Protein AF-A0AA38G7H2-F1 (afdb_monomer_lite)

InterPro domains:
  IPR006121 Heavy metal-associated domain, HMA [PF00403] (111-171)
  IPR006121 Heavy metal-associated domain, HMA [PF00403] (192-248)
  IPR006121 Heavy metal-associated domain, HMA [PS50846] (107-173)
  IPR006121 Heavy metal-associated domain, HMA [PS50846] (188-249)
  IPR006121 Heavy metal-associated domain, HMA [cd00371] (110-173)
  IPR006121 Heavy metal-associated domain, HMA [cd00371] (191-249)
  IPR006122 Heavy metal-associated domain, copper ion-binding [TIGR00003] (110-172)
  IPR006122 Heavy metal-associated domain, copper ion-binding [TIGR00003] (191-249)
  IPR017969 Heavy-metal-associated, conserved site [PS01047] (113-143)
  IPR017969 Heavy-metal-associated, conserved site [PS01047] (194-223)
  IPR036163 Heavy metal-associated domain superfamily [SSF55008] (107-176)
  IPR036163 Heavy metal-associated domain superfamily [SSF55008] (184-249)

Foldseek 3Di:
DVVVLVVQLVVQLVCVVVVVDDPVPDDPPDDSNVVSVVVSVVVVCVVCVPCVVVVVVVVVVVVCVVCVVVVNDPPDDPPPDDDDDDDDDDDDDDDDDDDDDDDAPKDKWKKQKPDQDDPVLQVVLQVLLVVQPFWPGWHADSVRSMIITTGGCVRDPPVRSQVSSVVVPIHIDTDPPPDPPPPAPFKDKDKDQQPDDPDVVLQCVLQVLLCPQPFWPHWHADPVVSMIITIGGRVRDPPVNNVVSSVVD

Secondary structure (DSSP, 8-state):
-HHHHHHHHHHHHHHHHTT-S-GGGS-TT--HHHHHHHHHHHHHHHH-HHHHHHHHHHHHHHHHHHHHHTT-------------------PPPP------------EEEEEEEET--SHHHHHHHHHHHHTSTTEEEEEEEGGGTEEEEEE-TTT--HHHHHHHHHTTT-EEEE-------S--SSEEEEEEE-----SHHHHHHHHHHHHHSTTEEEEEEETTTTEEEEEEETTT--HHHHHHHHHT-

pLDDT: mean 76.22, std 16.6, range [31.47, 92.69]

Sequence (249 aa):
VVTLAFMTWMCWYLAGALGTYPDEWLPPTTDHFVFSLMLAISVLAIACPCALGLATPTTVMVATGVGATNGVLIKGGVFRDNGMDESIDLEPAPLLGSSSSHEGALENLEVNVIGMTCAACSGSVEKALLKVDGVFRASVALLQNKAEVTYDPSRVKEEDIKEAIEDIGFEAEIIPKVSTRSKDQGTMTGQFRIGGMTCATCVNSVEGILRNLPGVTRAIVALATSLGEVEYDSNQINKTEIITAIEDA

Structure (mmCIF, N/CA/C/O backbone):
data_AF-A0AA38G7H2-F1
#
_entry.id   AF-A0AA38G7H2-F1
#
loop_
_atom_site.group_PDB
_atom_site.id
_atom_site.type_symbol
_atom_site.label_atom_id
_atom_site.label_alt_id
_atom_site.label_comp_id
_atom_site.label_asym_id
_atom_site.label_entity_id
_atom_site.label_seq_id
_atom_site.pdbx_PDB_ins_code
_atom_site.Cartn_x
_atom_site.Cartn_y
_atom_site.Cartn_z
_atom_site.occupancy
_atom_site.B_iso_or_equiv
_atom_site.auth_seq_id
_atom_site.auth_comp_id
_atom_site.auth_asym_id
_atom_site.auth_atom_id
_atom_site.pdbx_PDB_model_num
ATOM 1 N N . VAL A 1 1 ? 34.437 15.442 -6.681 1.00 72.31 1 VAL A N 1
ATOM 2 C CA . VAL A 1 1 ? 34.029 15.350 -8.106 1.00 72.31 1 VAL A CA 1
ATOM 3 C C . VAL A 1 1 ? 34.219 16.669 -8.836 1.00 72.31 1 VAL A C 1
ATOM 5 O O . VAL A 1 1 ? 34.929 16.671 -9.827 1.00 72.31 1 VAL A O 1
ATOM 8 N N . VAL A 1 2 ? 33.707 17.789 -8.311 1.00 77.44 2 VAL A N 1
ATOM 9 C CA . VAL A 1 2 ? 33.942 19.133 -8.885 1.00 77.44 2 VAL A CA 1
ATOM 10 C C . VAL A 1 2 ? 35.435 19.434 -9.086 1.00 77.44 2 VAL A C 1
ATOM 12 O O . VAL A 1 2 ? 35.836 19.892 -10.147 1.00 77.44 2 VAL A O 1
ATOM 15 N N . THR A 1 3 ? 36.282 19.091 -8.111 1.00 81.31 3 THR A N 1
ATOM 16 C CA . THR A 1 3 ? 37.743 19.256 -8.211 1.00 81.31 3 THR A CA 1
ATOM 17 C C . THR A 1 3 ? 38.377 18.378 -9.292 1.00 81.31 3 THR A C 1
ATOM 19 O O . THR A 1 3 ? 39.217 18.861 -10.041 1.00 81.31 3 THR A O 1
ATOM 22 N N . LEU A 1 4 ? 37.948 17.117 -9.423 1.00 75.62 4 LEU A N 1
ATOM 23 C CA . LEU A 1 4 ? 38.421 16.207 -10.474 1.00 75.62 4 LEU A CA 1
ATOM 24 C C . LEU A 1 4 ? 37.991 16.688 -11.867 1.00 75.62 4 LEU A C 1
ATOM 26 O O . LEU A 1 4 ? 38.820 16.713 -12.766 1.00 75.62 4 LEU A O 1
ATOM 30 N N . ALA A 1 5 ? 36.747 17.155 -12.027 1.00 72.69 5 ALA A N 1
ATOM 31 C CA . ALA A 1 5 ? 36.259 17.736 -13.279 1.00 72.69 5 ALA A CA 1
ATOM 32 C C . ALA A 1 5 ? 37.043 19.001 -13.670 1.00 72.69 5 ALA A C 1
ATOM 34 O O . ALA A 1 5 ? 37.420 19.163 -14.829 1.00 72.69 5 ALA A O 1
ATOM 35 N N . PHE A 1 6 ? 37.356 19.863 -12.696 1.00 80.81 6 PHE A N 1
ATOM 36 C CA . PHE A 1 6 ? 38.170 21.056 -12.923 1.00 80.81 6 PHE A CA 1
ATOM 37 C C . PHE A 1 6 ? 39.616 20.708 -13.307 1.00 80.81 6 PHE A C 1
ATOM 39 O O . PHE A 1 6 ? 40.181 21.339 -14.197 1.00 80.81 6 PHE A O 1
ATOM 46 N N . MET A 1 7 ? 40.205 19.674 -12.695 1.00 83.69 7 MET A N 1
ATOM 47 C CA . MET A 1 7 ? 41.534 19.181 -13.075 1.00 83.69 7 MET A CA 1
ATOM 48 C C . MET A 1 7 ? 41.538 18.587 -14.487 1.00 83.69 7 MET A C 1
ATOM 50 O O . MET A 1 7 ? 42.447 18.883 -15.256 1.00 83.69 7 MET A O 1
ATOM 54 N N . THR A 1 8 ? 40.515 17.814 -14.868 1.00 79.88 8 THR A N 1
ATOM 55 C CA . THR A 1 8 ? 40.384 17.284 -16.234 1.00 79.88 8 THR A CA 1
ATOM 56 C C . THR A 1 8 ? 40.217 18.408 -17.257 1.00 79.88 8 THR A C 1
ATOM 58 O O . THR A 1 8 ? 40.920 18.408 -18.264 1.00 79.88 8 THR A O 1
ATOM 61 N N . TRP A 1 9 ? 39.366 19.403 -16.983 1.00 80.31 9 TRP A N 1
ATOM 62 C CA . TRP A 1 9 ? 39.208 20.581 -17.843 1.00 80.31 9 TRP A CA 1
ATOM 63 C C . TRP A 1 9 ? 40.521 21.358 -17.997 1.00 80.31 9 TRP A C 1
ATOM 65 O O . TRP A 1 9 ? 40.922 21.665 -19.115 1.00 80.31 9 TRP A O 1
ATOM 75 N N . MET A 1 10 ? 41.236 21.604 -16.894 1.00 80.50 10 MET A N 1
ATOM 76 C CA . MET A 1 10 ? 42.517 22.314 -16.905 1.00 80.50 10 MET A CA 1
ATOM 77 C C . MET A 1 10 ? 43.595 21.546 -17.687 1.00 80.50 10 MET A C 1
ATOM 79 O O . MET A 1 10 ? 44.349 22.156 -18.440 1.00 80.50 10 MET A O 1
ATOM 83 N N . CYS A 1 11 ? 43.655 20.216 -17.556 1.00 82.56 11 CYS A N 1
ATOM 84 C CA . CYS A 1 11 ? 44.584 19.376 -18.316 1.00 82.56 11 CYS A CA 1
ATOM 85 C C . CYS A 1 11 ? 44.303 19.410 -19.825 1.00 82.56 11 CYS A C 1
ATOM 87 O O . CYS A 1 11 ? 45.240 19.554 -20.608 1.00 82.56 11 CYS A O 1
ATOM 89 N N . TRP A 1 12 ? 43.034 19.318 -20.238 1.00 74.69 12 TRP A N 1
ATOM 90 C CA . TRP A 1 12 ? 42.652 19.389 -21.653 1.00 74.69 12 TRP A CA 1
ATOM 91 C C . TRP A 1 12 ? 42.808 20.798 -22.237 1.00 74.69 12 TRP A C 1
ATOM 93 O O . TRP A 1 12 ? 43.278 20.935 -23.362 1.00 74.69 12 TRP A O 1
ATOM 103 N N . TYR A 1 13 ? 42.520 21.844 -21.459 1.00 79.06 13 TYR A N 1
ATOM 104 C CA . TYR A 1 13 ? 42.764 23.233 -21.849 1.00 79.06 13 TYR A CA 1
ATOM 105 C C . TYR A 1 13 ? 44.260 23.519 -22.046 1.00 79.06 13 TYR A C 1
ATOM 107 O O . TYR A 1 13 ? 44.640 24.136 -23.039 1.00 79.06 13 TYR A O 1
ATOM 115 N N . LEU A 1 14 ? 45.128 23.026 -21.150 1.00 79.94 14 LEU A N 1
ATOM 116 C CA . LEU A 1 14 ? 46.582 23.152 -21.308 1.00 79.94 14 LEU A CA 1
ATOM 117 C C . LEU A 1 14 ? 47.106 22.359 -22.513 1.00 79.94 14 LEU A C 1
ATOM 119 O O . LEU A 1 14 ? 47.960 22.863 -23.235 1.00 79.94 14 LEU A O 1
ATOM 123 N N . ALA A 1 15 ? 46.602 21.143 -22.749 1.00 74.12 15 ALA A N 1
ATOM 124 C CA . ALA A 1 15 ? 46.959 20.349 -23.927 1.00 74.12 15 ALA A CA 1
ATOM 125 C C . ALA A 1 15 ? 46.504 21.028 -25.233 1.00 74.12 15 ALA A C 1
ATOM 127 O O . ALA A 1 15 ? 47.250 21.052 -26.211 1.00 74.12 15 ALA A O 1
ATOM 128 N N . GLY A 1 16 ? 45.327 21.663 -25.216 1.00 69.62 16 GLY A N 1
ATOM 129 C CA . GLY A 1 16 ? 44.837 22.510 -26.300 1.00 69.62 16 GLY A CA 1
ATOM 130 C C . GLY A 1 16 ? 45.725 23.736 -26.540 1.00 69.62 16 GLY A C 1
ATOM 131 O O . GLY A 1 16 ? 46.121 24.020 -27.665 1.00 69.62 16 GLY A O 1
ATOM 132 N N . ALA A 1 17 ? 46.125 24.435 -25.477 1.00 70.44 17 ALA A N 1
ATOM 133 C CA . ALA A 1 17 ? 47.007 25.598 -25.578 1.00 70.44 17 ALA A CA 1
ATOM 134 C C . ALA A 1 17 ? 48.428 25.251 -26.071 1.00 70.44 17 ALA A C 1
ATOM 136 O O . ALA A 1 17 ? 49.097 26.105 -26.650 1.00 70.44 17 ALA A O 1
ATOM 137 N N . LEU A 1 18 ? 48.887 24.012 -25.858 1.00 78.06 18 LEU A N 1
ATOM 138 C CA . LEU A 1 18 ? 50.181 23.501 -26.329 1.00 78.06 18 LEU A CA 1
ATOM 139 C C . LEU A 1 18 ? 50.132 22.916 -27.755 1.00 78.06 18 LEU A C 1
ATOM 141 O O . LEU A 1 18 ? 51.172 22.496 -28.260 1.00 78.06 18 LEU A O 1
ATOM 145 N N . GLY A 1 19 ? 48.961 22.901 -28.407 1.00 69.06 19 GLY A N 1
ATOM 146 C CA . GLY A 1 19 ? 48.805 22.499 -29.809 1.00 69.06 19 GLY A CA 1
ATOM 147 C C . GLY A 1 19 ? 49.083 21.017 -30.082 1.00 69.06 19 GLY A C 1
ATOM 148 O O . GLY A 1 19 ? 49.571 20.673 -31.154 1.00 69.06 19 GLY A O 1
ATOM 149 N N . THR A 1 20 ? 48.837 20.130 -29.113 1.00 65.81 20 THR A N 1
ATOM 150 C CA . THR A 1 20 ? 49.158 18.695 -29.234 1.00 65.81 20 THR A CA 1
ATOM 151 C C . THR A 1 20 ? 48.038 17.841 -29.836 1.00 65.81 20 THR A C 1
ATOM 153 O O . THR A 1 20 ? 48.226 16.634 -29.994 1.00 65.81 20 THR A O 1
ATOM 156 N N . TYR A 1 21 ? 46.885 18.426 -30.183 1.00 69.25 21 TYR A N 1
ATOM 157 C CA . TYR A 1 21 ? 45.800 17.709 -30.858 1.00 69.25 21 TYR A CA 1
ATOM 158 C C . TYR A 1 21 ? 45.922 17.863 -32.385 1.00 69.25 21 TYR A C 1
ATOM 160 O O . TYR A 1 21 ? 46.220 18.950 -32.873 1.00 69.25 21 TYR A O 1
ATOM 168 N N . PRO A 1 22 ? 45.697 16.791 -33.157 1.00 68.25 22 PRO A N 1
ATOM 169 C CA . PRO A 1 22 ? 45.607 16.878 -34.608 1.00 68.25 22 PRO A CA 1
ATOM 170 C C . PRO A 1 22 ? 44.329 17.627 -35.023 1.00 68.25 22 PRO A C 1
ATOM 172 O O . PRO A 1 22 ? 43.242 17.330 -34.524 1.00 68.25 22 PRO A O 1
ATOM 175 N N . ASP A 1 23 ? 44.450 18.560 -35.970 1.00 61.16 23 ASP A N 1
ATOM 176 C CA . ASP A 1 23 ? 43.354 19.416 -36.468 1.00 61.16 23 ASP A CA 1
ATOM 177 C C . ASP A 1 23 ? 42.177 18.636 -37.091 1.00 61.16 23 ASP A C 1
ATOM 179 O O . ASP A 1 23 ? 41.091 19.172 -37.281 1.00 61.16 23 ASP A O 1
ATOM 183 N N . GLU A 1 24 ? 42.365 17.346 -37.374 1.00 67.31 24 GLU A N 1
ATOM 184 C CA . GLU A 1 24 ? 41.346 16.447 -37.926 1.00 67.31 24 GLU A CA 1
ATOM 185 C C . GLU A 1 24 ? 40.216 16.123 -36.931 1.00 67.31 24 GLU A C 1
ATOM 187 O O . GLU A 1 24 ? 39.135 15.694 -37.327 1.00 67.31 24 GLU A O 1
ATOM 192 N N . TRP A 1 25 ? 40.446 16.338 -35.632 1.00 67.75 25 TRP A N 1
ATOM 193 C CA . TRP A 1 25 ? 39.453 16.089 -34.581 1.00 67.75 25 TRP A CA 1
ATOM 194 C C . TRP A 1 25 ? 38.543 17.292 -34.306 1.00 67.75 25 TRP A C 1
ATOM 196 O O . TRP A 1 25 ? 37.588 17.161 -33.536 1.00 67.75 25 TRP A O 1
ATOM 206 N N . LEU A 1 26 ? 38.816 18.454 -34.912 1.00 65.94 26 LEU A N 1
ATOM 207 C CA . LEU A 1 26 ? 38.011 19.652 -34.709 1.00 65.94 26 LEU A CA 1
ATOM 208 C C . LEU A 1 26 ? 36.983 19.860 -35.830 1.00 65.94 26 LEU A C 1
ATOM 210 O O . LEU A 1 26 ? 37.338 19.886 -37.009 1.00 65.94 26 LEU A O 1
ATOM 214 N N . PRO A 1 27 ? 35.706 20.105 -35.485 1.00 66.50 27 PRO A N 1
ATOM 215 C CA . PRO A 1 27 ? 34.747 20.649 -36.433 1.00 66.50 27 PRO A CA 1
ATOM 216 C C . PRO A 1 27 ? 35.232 22.021 -36.942 1.00 66.50 27 PRO A C 1
ATOM 218 O O . PRO A 1 27 ? 35.721 22.824 -36.146 1.00 66.50 27 PRO A O 1
ATOM 221 N N . PRO A 1 28 ? 35.037 22.353 -38.230 1.00 65.06 28 PRO A N 1
ATOM 222 C CA . PRO A 1 28 ? 35.620 23.539 -38.875 1.00 65.06 28 PRO A CA 1
ATOM 223 C C . PRO A 1 28 ? 35.128 24.906 -38.351 1.00 65.06 28 PRO A C 1
ATOM 225 O O . PRO A 1 28 ? 35.521 25.938 -38.887 1.00 65.06 28 PRO A O 1
ATOM 228 N N . THR A 1 29 ? 34.269 24.949 -37.327 1.00 62.88 29 THR A N 1
ATOM 229 C CA . THR A 1 29 ? 33.655 26.180 -36.795 1.00 62.88 29 THR A CA 1
ATOM 230 C C . THR A 1 29 ? 33.690 26.283 -35.264 1.00 62.88 29 THR A C 1
ATOM 232 O O . THR A 1 29 ? 32.937 27.077 -34.702 1.00 62.88 29 THR A O 1
ATOM 235 N N . THR A 1 30 ? 34.487 25.470 -34.560 1.00 64.00 30 THR A N 1
ATOM 236 C CA . THR A 1 30 ? 34.459 25.407 -33.086 1.00 64.00 30 THR A CA 1
ATOM 237 C C . THR A 1 30 ? 35.802 25.796 -32.468 1.00 64.00 30 THR A C 1
ATOM 239 O O . THR A 1 30 ? 36.813 25.149 -32.717 1.00 64.00 30 THR A O 1
ATOM 242 N N . ASP A 1 31 ? 35.807 26.828 -31.619 1.00 73.62 31 ASP A N 1
ATOM 243 C CA . ASP A 1 31 ? 37.002 27.268 -30.892 1.00 73.62 31 ASP A CA 1
ATOM 244 C C . ASP A 1 31 ? 37.468 26.217 -29.865 1.00 73.62 31 ASP A C 1
ATOM 246 O O . ASP A 1 31 ? 36.652 25.557 -29.212 1.00 73.62 31 ASP A O 1
ATOM 250 N N . HIS A 1 32 ? 38.784 26.116 -29.635 1.00 70.44 32 HIS A N 1
ATOM 251 C CA . HIS A 1 32 ? 39.414 25.169 -28.689 1.00 70.44 32 HIS A CA 1
ATOM 252 C C . HIS A 1 32 ? 38.806 25.198 -27.275 1.00 70.44 32 HIS A C 1
ATOM 254 O O . HIS A 1 32 ? 38.774 24.188 -26.563 1.00 70.44 32 HIS A O 1
ATOM 260 N N . PHE A 1 33 ? 38.286 26.361 -26.873 1.00 74.25 33 PHE A N 1
ATOM 261 C CA . PHE A 1 33 ? 37.583 26.557 -25.610 1.00 74.25 33 PHE A CA 1
ATOM 262 C C . PHE A 1 33 ? 36.274 25.760 -25.534 1.00 74.25 33 PHE A C 1
ATOM 264 O O . PHE A 1 33 ? 36.021 25.081 -24.540 1.00 74.25 33 PHE A O 1
ATOM 271 N N . VAL A 1 34 ? 35.458 25.810 -26.590 1.00 77.00 34 VAL A N 1
ATOM 272 C CA . VAL A 1 34 ? 34.139 25.163 -26.633 1.00 77.00 34 VAL A CA 1
ATOM 273 C C . VAL A 1 34 ? 34.291 23.644 -26.654 1.00 77.00 34 VAL A C 1
ATOM 275 O O . VAL A 1 34 ? 33.575 22.944 -25.940 1.00 77.00 34 VAL A O 1
ATOM 278 N N . PHE A 1 35 ? 35.282 23.132 -27.388 1.00 76.06 35 PHE A N 1
ATOM 279 C CA . PHE A 1 35 ? 35.591 21.702 -27.413 1.00 76.06 35 PHE A CA 1
ATOM 280 C C . PHE A 1 35 ? 36.016 21.178 -26.028 1.00 76.06 35 PHE A C 1
ATOM 282 O O . PHE A 1 35 ? 35.488 20.176 -25.539 1.00 76.06 35 PHE A O 1
ATOM 289 N N . SER A 1 36 ? 36.903 21.910 -25.343 1.00 74.12 36 SER A N 1
ATOM 290 C CA . SER A 1 36 ? 37.348 21.562 -23.984 1.00 74.12 36 SER A CA 1
ATOM 291 C C . SER A 1 36 ? 36.203 21.622 -22.963 1.00 74.12 36 SER A C 1
ATOM 293 O O . SER A 1 36 ? 36.127 20.793 -22.054 1.00 74.12 36 SER A O 1
ATOM 295 N N . LEU A 1 37 ? 35.288 22.584 -23.116 1.00 76.94 37 LEU A N 1
ATOM 296 C CA . LEU A 1 37 ? 34.103 22.729 -22.269 1.00 76.94 37 LEU A CA 1
ATOM 297 C C . LEU A 1 37 ? 33.122 21.560 -22.455 1.00 76.94 37 LEU A C 1
ATOM 299 O O . LEU A 1 37 ? 32.621 21.021 -21.469 1.00 76.94 37 LEU A O 1
ATOM 303 N N . MET A 1 38 ? 32.900 21.116 -23.694 1.00 80.62 38 MET A N 1
ATOM 304 C CA . MET A 1 38 ? 32.013 19.990 -24.001 1.00 80.62 38 MET A CA 1
ATOM 305 C C . MET A 1 38 ? 32.512 18.675 -23.379 1.00 80.62 38 MET A C 1
ATOM 307 O O . MET A 1 38 ? 31.738 17.960 -22.738 1.00 80.62 38 MET A O 1
ATOM 311 N N . LEU A 1 39 ? 33.816 18.388 -23.481 1.00 72.00 39 LEU A N 1
ATOM 312 C CA . LEU A 1 39 ? 34.419 17.206 -22.851 1.00 72.00 39 LEU A CA 1
ATOM 313 C C . LEU A 1 39 ? 34.348 17.264 -21.319 1.00 72.00 39 LEU A C 1
ATOM 315 O O . LEU A 1 39 ? 34.062 16.253 -20.676 1.00 72.00 39 LEU A O 1
ATOM 319 N N . ALA A 1 40 ? 34.539 18.440 -20.718 1.00 74.88 40 ALA A N 1
ATOM 320 C CA . ALA A 1 40 ? 34.429 18.601 -19.271 1.00 74.88 40 ALA A CA 1
ATOM 321 C C . ALA A 1 40 ? 32.999 18.379 -18.751 1.00 74.88 40 ALA A C 1
ATOM 323 O O . ALA A 1 40 ? 32.825 17.716 -17.728 1.00 74.88 40 ALA A O 1
ATOM 324 N N . ILE A 1 41 ? 31.979 18.873 -19.461 1.00 78.94 41 ILE A N 1
ATOM 325 C CA . ILE A 1 41 ? 30.566 18.654 -19.107 1.00 78.94 41 ILE A CA 1
ATOM 326 C C . ILE A 1 41 ? 30.206 17.167 -19.222 1.00 78.94 41 ILE A C 1
ATOM 328 O O . ILE A 1 41 ? 29.554 16.626 -18.330 1.00 78.94 41 ILE A O 1
ATOM 332 N N . SER A 1 42 ? 30.693 16.478 -20.259 1.00 80.06 42 SER A N 1
ATOM 333 C CA . SER A 1 42 ? 30.490 15.033 -20.409 1.00 80.06 42 SER A CA 1
ATOM 334 C C . SER A 1 42 ? 31.118 14.240 -19.257 1.00 80.06 42 SER A C 1
ATOM 336 O O . SER A 1 42 ? 30.478 13.348 -18.704 1.00 80.06 42 SER A O 1
ATOM 338 N N . VAL A 1 43 ? 32.353 14.566 -18.860 1.00 74.50 43 VAL A N 1
ATOM 339 C CA . VAL A 1 43 ? 33.035 13.897 -17.738 1.00 74.50 43 VAL A CA 1
ATOM 340 C C . VAL A 1 43 ? 32.342 14.202 -16.409 1.00 74.50 43 VAL A C 1
ATOM 342 O O . VAL A 1 43 ? 32.221 13.313 -15.569 1.00 74.50 43 VAL A O 1
ATOM 345 N N . LEU A 1 44 ? 31.841 15.426 -16.220 1.00 71.50 44 LEU A N 1
ATOM 346 C CA . LEU A 1 44 ? 31.060 15.805 -15.041 1.00 71.50 44 LEU A CA 1
ATOM 347 C C . LEU A 1 44 ? 29.768 14.980 -14.937 1.00 71.50 44 LEU A C 1
ATOM 349 O O . LEU A 1 44 ? 29.467 14.463 -13.860 1.00 71.50 44 LEU A O 1
ATOM 353 N N . ALA A 1 45 ? 29.043 14.827 -16.049 1.00 77.06 45 ALA A N 1
ATOM 354 C CA . ALA A 1 45 ? 27.809 14.049 -16.108 1.00 77.06 45 ALA A CA 1
ATOM 355 C C . ALA A 1 45 ? 28.048 12.559 -15.802 1.00 77.06 45 ALA A C 1
ATOM 357 O O . ALA A 1 45 ? 27.284 11.957 -15.051 1.00 77.06 45 ALA A O 1
ATOM 358 N N . ILE A 1 46 ? 29.146 11.984 -16.306 1.00 80.62 46 ILE A N 1
ATOM 359 C CA . ILE A 1 46 ? 29.514 10.576 -16.069 1.00 80.62 46 ILE A CA 1
ATOM 360 C C . ILE A 1 46 ? 30.039 10.352 -14.643 1.00 80.62 46 ILE A C 1
ATOM 362 O O . ILE A 1 46 ? 29.730 9.340 -14.019 1.00 80.62 46 ILE A O 1
ATOM 366 N N . ALA A 1 47 ? 30.840 11.276 -14.106 1.00 77.56 47 ALA A N 1
ATOM 367 C CA . ALA A 1 47 ? 31.444 11.128 -12.782 1.00 77.56 47 ALA A CA 1
ATOM 368 C C . ALA A 1 47 ? 30.461 11.413 -11.633 1.00 77.56 47 ALA A C 1
ATOM 370 O O . ALA A 1 47 ? 30.688 10.962 -10.508 1.00 77.56 47 ALA A O 1
ATOM 371 N N . CYS A 1 48 ? 29.396 12.184 -11.878 1.00 73.19 48 CYS A N 1
ATOM 372 C CA . CYS A 1 48 ? 28.388 12.497 -10.865 1.00 73.19 48 CYS A CA 1
ATOM 373 C C . CYS A 1 48 ? 26.950 12.458 -11.407 1.00 73.19 48 CYS A C 1
ATOM 375 O O . CYS A 1 48 ? 26.245 13.470 -11.348 1.00 73.19 48 CYS A O 1
ATOM 377 N N . PRO A 1 49 ? 26.459 11.288 -11.855 1.00 72.81 49 PRO A N 1
ATOM 378 C CA . PRO A 1 49 ? 25.064 11.150 -12.273 1.00 72.81 49 PRO A CA 1
ATOM 379 C C . PRO A 1 49 ? 24.100 11.470 -11.117 1.00 72.81 49 PRO A C 1
ATOM 381 O O . PRO A 1 49 ? 23.031 12.040 -11.324 1.00 72.81 49 PRO A O 1
ATOM 384 N N . CYS A 1 50 ? 24.516 11.206 -9.872 1.00 63.41 50 CYS A N 1
ATOM 385 C CA . CYS A 1 50 ? 23.717 11.456 -8.675 1.00 63.41 50 CYS A CA 1
ATOM 386 C C . CYS A 1 50 ? 23.436 12.946 -8.429 1.00 63.41 50 CYS A C 1
ATOM 388 O O . CYS A 1 50 ? 22.390 13.277 -7.885 1.00 63.41 50 CYS A O 1
ATOM 390 N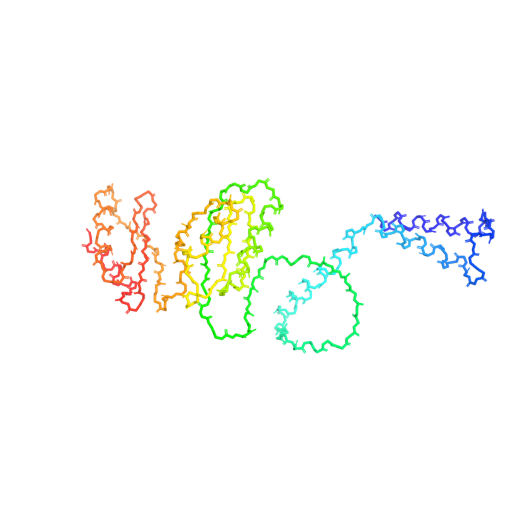 N . ALA A 1 51 ? 24.340 13.854 -8.814 1.00 69.12 51 ALA A N 1
ATOM 391 C CA . ALA A 1 51 ? 24.127 15.288 -8.612 1.00 69.12 51 ALA A CA 1
ATOM 392 C C . ALA A 1 51 ? 23.076 15.848 -9.581 1.00 69.12 51 ALA A C 1
ATOM 394 O O . ALA A 1 51 ? 22.242 16.649 -9.171 1.00 69.12 51 ALA A O 1
ATOM 395 N N . LEU A 1 52 ? 23.079 15.383 -10.836 1.00 71.50 52 LEU A N 1
ATOM 396 C CA . LEU A 1 52 ? 22.074 15.761 -11.834 1.00 71.50 52 LEU A CA 1
ATOM 397 C C . LEU A 1 52 ? 20.703 15.165 -11.488 1.00 71.50 52 LEU A C 1
ATOM 399 O O . LEU A 1 52 ? 19.701 15.871 -11.540 1.00 71.50 52 LEU A O 1
ATOM 403 N N . GLY A 1 53 ? 20.670 13.901 -11.049 1.00 71.50 53 GLY A N 1
ATOM 404 C CA . GLY A 1 53 ? 19.428 13.219 -10.677 1.00 71.50 53 GLY A CA 1
ATOM 405 C C . GLY A 1 53 ? 18.802 13.707 -9.366 1.00 71.50 53 GLY A C 1
ATOM 406 O O . GLY A 1 53 ? 17.583 13.698 -9.235 1.00 71.50 53 GLY A O 1
ATOM 407 N N . LEU A 1 54 ? 19.607 14.161 -8.396 1.00 79.19 54 LEU A N 1
ATOM 408 C CA . LEU A 1 54 ? 19.098 14.631 -7.101 1.00 79.19 54 LEU A CA 1
ATOM 409 C C . LEU A 1 54 ? 18.818 16.139 -7.056 1.00 79.19 54 LEU A C 1
ATOM 411 O O . LEU A 1 54 ? 18.058 16.575 -6.190 1.00 79.19 54 LEU A O 1
ATOM 415 N N . ALA A 1 55 ? 19.368 16.949 -7.966 1.00 76.00 55 ALA A N 1
ATOM 416 C CA . ALA A 1 55 ? 19.150 18.400 -7.971 1.00 76.00 55 ALA A CA 1
ATOM 417 C C . ALA A 1 55 ? 17.668 18.778 -8.133 1.00 76.00 55 ALA A C 1
ATOM 419 O O . ALA A 1 55 ? 17.154 19.626 -7.401 1.00 76.00 55 ALA A O 1
ATOM 420 N N . THR A 1 56 ? 16.964 18.110 -9.046 1.00 75.44 56 THR A N 1
ATOM 421 C CA . THR A 1 56 ? 15.545 18.356 -9.326 1.00 75.44 56 THR A CA 1
ATOM 422 C C . THR A 1 56 ? 14.640 17.991 -8.139 1.00 75.44 56 THR A C 1
ATOM 424 O O . THR A 1 56 ? 13.922 18.875 -7.664 1.00 75.44 56 THR A O 1
ATOM 427 N N . PRO A 1 57 ? 14.685 16.766 -7.565 1.00 75.12 57 PRO A N 1
ATOM 428 C CA . PRO A 1 57 ? 13.821 16.414 -6.437 1.00 75.12 57 PRO A CA 1
ATOM 429 C C . PRO A 1 57 ? 14.150 17.211 -5.171 1.00 75.12 57 PRO A C 1
ATOM 431 O O . PRO A 1 57 ? 13.238 17.603 -4.446 1.00 75.12 57 PRO A O 1
ATOM 434 N N . THR A 1 58 ? 15.427 17.515 -4.914 1.00 77.50 58 THR A N 1
ATOM 435 C CA . THR A 1 58 ? 15.812 18.311 -3.734 1.00 77.50 58 THR A CA 1
ATOM 436 C C . THR A 1 58 ? 15.330 19.753 -3.837 1.00 77.50 58 THR A C 1
ATOM 438 O O . THR A 1 58 ? 14.810 20.290 -2.860 1.00 77.50 58 THR A O 1
ATOM 441 N N . THR A 1 59 ? 15.419 20.363 -5.022 1.00 82.81 59 THR A N 1
ATOM 442 C CA . THR A 1 59 ? 14.931 21.729 -5.247 1.00 82.81 59 THR A CA 1
ATOM 443 C C . THR A 1 59 ? 13.419 21.810 -5.069 1.00 82.81 59 THR A C 1
ATOM 445 O O . THR A 1 59 ? 12.937 22.688 -4.357 1.00 82.81 59 THR A O 1
ATOM 448 N N . VAL A 1 60 ? 12.663 20.871 -5.646 1.00 81.62 60 VAL A N 1
ATOM 449 C CA . VAL A 1 60 ? 11.196 20.838 -5.519 1.00 81.62 60 VAL A CA 1
ATOM 450 C C . VAL A 1 60 ? 10.770 20.586 -4.070 1.00 81.62 60 VAL A C 1
ATOM 452 O O . VAL A 1 60 ? 9.878 21.270 -3.561 1.00 81.62 60 VAL A O 1
ATOM 455 N N . MET A 1 61 ? 11.432 19.658 -3.372 1.00 81.19 61 MET A N 1
ATOM 456 C CA . MET A 1 61 ? 11.144 19.346 -1.970 1.00 81.19 61 MET A CA 1
ATOM 457 C C . MET A 1 61 ? 11.383 20.555 -1.057 1.00 81.19 61 MET A C 1
ATOM 459 O O . MET A 1 61 ? 10.519 20.899 -0.249 1.00 81.19 61 MET A O 1
ATOM 463 N N . VAL A 1 62 ? 12.525 21.235 -1.206 1.00 84.25 62 VAL A N 1
ATOM 464 C CA . VAL A 1 62 ? 12.869 22.413 -0.396 1.00 84.25 62 VAL A CA 1
ATOM 465 C C . VAL A 1 62 ? 11.978 23.604 -0.750 1.00 84.25 62 VAL A C 1
ATOM 467 O O . VAL A 1 62 ? 11.487 24.273 0.157 1.00 84.25 62 VAL A O 1
ATOM 470 N N . ALA A 1 63 ? 11.701 23.847 -2.034 1.00 81.25 63 ALA A N 1
ATOM 471 C CA . ALA A 1 63 ? 10.800 24.916 -2.464 1.00 81.25 63 ALA A CA 1
ATOM 472 C C . ALA A 1 63 ? 9.386 24.732 -1.895 1.00 81.25 63 ALA A C 1
ATOM 474 O O . ALA A 1 63 ? 8.798 25.684 -1.382 1.00 81.25 63 ALA A O 1
ATOM 475 N N . THR A 1 64 ? 8.867 23.501 -1.910 1.00 79.12 64 THR A N 1
ATOM 476 C CA . THR A 1 64 ? 7.549 23.182 -1.341 1.00 79.12 64 THR A CA 1
ATOM 477 C C . THR A 1 64 ? 7.547 23.341 0.178 1.00 79.12 64 THR A C 1
ATOM 479 O O . THR A 1 64 ? 6.641 23.963 0.731 1.00 79.12 64 THR A O 1
ATOM 482 N N . GLY A 1 65 ? 8.580 22.837 0.863 1.00 81.94 65 GLY A N 1
ATOM 483 C CA . GLY A 1 65 ? 8.702 22.950 2.317 1.00 81.94 65 GLY A CA 1
ATOM 484 C C . GLY A 1 65 ? 8.794 24.401 2.796 1.00 81.94 65 GLY A C 1
ATOM 485 O O . GLY A 1 65 ? 8.089 24.791 3.724 1.00 81.94 65 GLY A O 1
ATOM 486 N N . VAL A 1 66 ? 9.613 25.222 2.132 1.00 78.81 66 VAL A N 1
ATOM 487 C CA . VAL A 1 66 ? 9.763 26.652 2.451 1.00 78.81 66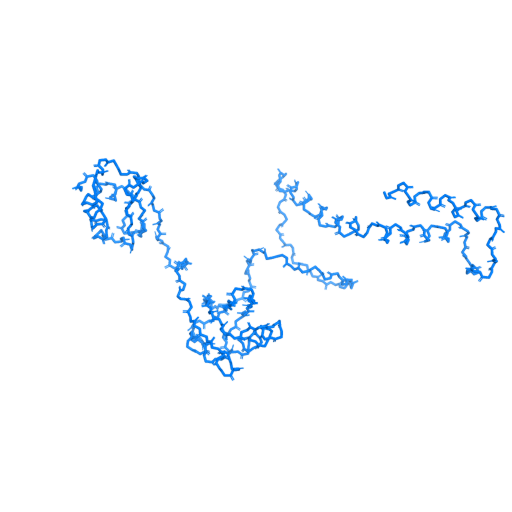 VAL A CA 1
ATOM 488 C C . VAL A 1 66 ? 8.517 27.453 2.049 1.00 78.81 66 VAL A C 1
ATOM 490 O O . VAL A 1 66 ? 8.126 28.377 2.759 1.00 78.81 66 VAL A O 1
ATOM 493 N N . GLY A 1 67 ? 7.847 27.097 0.949 1.00 79.69 67 GLY A N 1
ATOM 494 C CA . GLY A 1 67 ? 6.568 27.700 0.561 1.00 79.69 67 GLY A CA 1
ATOM 495 C C . GLY A 1 67 ? 5.477 27.457 1.606 1.00 79.69 67 GLY A C 1
ATOM 496 O O . GLY A 1 67 ? 4.796 28.395 2.022 1.00 79.69 67 GLY A O 1
ATOM 497 N N . ALA A 1 68 ? 5.384 26.225 2.115 1.00 76.81 68 ALA A N 1
ATOM 498 C CA . ALA A 1 68 ? 4.425 25.849 3.148 1.00 76.81 68 ALA A CA 1
ATOM 499 C C . ALA A 1 68 ? 4.657 26.588 4.479 1.00 76.81 68 ALA A C 1
ATOM 501 O O . ALA A 1 68 ? 3.693 27.053 5.087 1.00 76.81 68 ALA A O 1
ATOM 502 N N . THR A 1 69 ? 5.910 26.765 4.919 1.00 79.69 69 THR A N 1
ATOM 503 C CA . THR A 1 69 ? 6.211 27.509 6.161 1.00 79.69 69 THR A CA 1
ATOM 504 C C . THR A 1 69 ? 5.912 29.003 6.057 1.00 79.69 69 THR A C 1
ATOM 506 O O . THR A 1 69 ? 5.624 29.633 7.072 1.00 79.69 69 THR A O 1
ATOM 509 N N . ASN A 1 70 ? 5.913 29.565 4.845 1.00 82.94 70 ASN A N 1
ATOM 510 C CA . ASN A 1 70 ? 5.531 30.954 4.578 1.00 82.94 70 ASN A CA 1
ATOM 511 C C . ASN A 1 70 ? 4.043 31.117 4.210 1.00 82.94 70 ASN A C 1
ATOM 513 O O . ASN A 1 70 ? 3.628 32.195 3.788 1.00 82.94 70 ASN A O 1
ATOM 517 N N . GLY A 1 71 ? 3.227 30.065 4.356 1.00 71.75 71 GLY A N 1
ATOM 518 C CA . GLY A 1 71 ? 1.789 30.111 4.069 1.00 71.75 71 GLY A CA 1
ATOM 519 C C . GLY A 1 71 ? 1.439 30.199 2.579 1.00 71.75 71 GLY A C 1
ATOM 520 O O . GLY A 1 71 ? 0.290 30.468 2.232 1.00 71.75 71 GLY A O 1
ATOM 521 N N . VAL A 1 72 ? 2.405 29.958 1.688 1.00 70.12 72 VAL A N 1
ATOM 522 C CA . VAL A 1 72 ? 2.212 29.931 0.234 1.00 70.12 72 VAL A CA 1
ATOM 523 C C . VAL A 1 72 ? 1.883 28.498 -0.182 1.00 70.12 72 VAL A C 1
ATOM 525 O O . VAL A 1 72 ? 2.757 27.694 -0.501 1.00 70.12 72 VAL A O 1
ATOM 528 N N . LEU A 1 73 ? 0.593 28.166 -0.149 1.00 68.69 73 LEU A N 1
ATOM 529 C CA . LEU A 1 73 ? 0.053 26.891 -0.624 1.00 68.69 73 LEU A CA 1
ATOM 530 C C . LEU A 1 73 ? -0.436 27.068 -2.065 1.00 68.69 73 LEU A C 1
ATOM 532 O O . LEU A 1 73 ? -1.482 27.672 -2.308 1.00 68.69 73 LEU A O 1
ATOM 536 N N . ILE A 1 74 ? 0.324 26.555 -3.036 1.00 63.50 74 ILE A N 1
ATOM 537 C CA . ILE A 1 74 ? -0.091 26.580 -4.444 1.00 63.50 74 ILE A CA 1
ATOM 538 C C . ILE A 1 74 ? -1.200 25.539 -4.638 1.00 63.50 74 ILE A C 1
ATOM 540 O O . ILE A 1 74 ? -0.947 24.344 -4.769 1.00 63.50 74 ILE A O 1
ATOM 544 N N . LYS A 1 75 ? -2.458 25.996 -4.626 1.00 57.47 75 LYS A N 1
ATOM 545 C CA . LYS A 1 75 ? -3.614 25.198 -5.052 1.00 57.47 75 LYS A CA 1
ATOM 546 C C . LYS A 1 75 ? -3.465 24.966 -6.557 1.00 57.47 75 LYS A C 1
ATOM 548 O O . LYS A 1 75 ? -3.405 25.939 -7.305 1.00 57.47 75 LYS A O 1
ATOM 553 N N . GLY A 1 76 ? -3.343 23.702 -6.967 1.00 58.94 76 GLY A N 1
ATOM 554 C CA . GLY A 1 76 ? -3.032 23.301 -8.341 1.00 58.94 76 GLY A CA 1
ATOM 555 C C . GLY A 1 76 ? -3.782 24.124 -9.389 1.00 58.94 76 GLY A C 1
ATOM 556 O O . GLY A 1 76 ? -5.011 24.119 -9.434 1.00 58.94 76 GLY A O 1
ATOM 557 N N . GLY A 1 77 ? -3.026 24.849 -10.212 1.00 42.47 77 GLY A N 1
ATOM 558 C CA . GLY A 1 77 ? -3.543 25.404 -11.452 1.00 42.47 77 GLY A CA 1
ATOM 559 C C . GLY A 1 77 ? -3.719 24.267 -12.450 1.00 42.47 77 GLY A C 1
ATOM 560 O O . GLY A 1 77 ? -2.839 23.420 -12.585 1.00 42.47 77 GLY A O 1
ATOM 561 N N . VAL A 1 78 ? -4.853 24.238 -13.145 1.00 42.72 78 VAL A N 1
ATOM 562 C CA . VAL A 1 78 ? -5.041 23.392 -14.328 1.00 42.72 78 VAL A CA 1
ATOM 563 C C . VAL A 1 78 ? -3.985 23.779 -15.361 1.00 42.72 78 VAL A C 1
ATOM 565 O O . VAL A 1 78 ? -4.072 24.832 -15.995 1.00 42.72 78 VAL A O 1
ATOM 568 N N . PHE A 1 79 ? -2.951 22.949 -15.484 1.00 37.12 79 PHE A N 1
ATOM 569 C CA . PHE A 1 79 ? -1.925 23.106 -16.501 1.00 37.12 79 PHE A CA 1
ATOM 570 C C . PHE A 1 79 ? -2.571 22.764 -17.843 1.00 37.12 79 PHE A C 1
ATOM 572 O O . PHE A 1 79 ? -2.843 21.606 -18.154 1.00 37.12 79 PHE A O 1
ATOM 579 N N . ARG A 1 80 ? -2.905 23.798 -18.616 1.00 35.53 80 ARG A N 1
ATOM 580 C CA . ARG A 1 80 ? -3.258 23.632 -20.021 1.00 35.53 80 ARG A CA 1
ATOM 581 C C . ARG A 1 80 ? -1.952 23.443 -20.771 1.00 35.53 80 ARG A C 1
ATOM 583 O O . ARG A 1 80 ? -1.264 24.419 -21.065 1.00 35.53 80 ARG A O 1
ATOM 590 N N . ASP A 1 81 ? -1.619 22.186 -21.009 1.00 38.94 81 ASP A N 1
ATOM 591 C CA . ASP A 1 81 ? -0.416 21.799 -21.722 1.00 38.94 81 ASP A CA 1
ATOM 592 C C . ASP A 1 81 ? -0.536 22.220 -23.195 1.00 38.94 81 ASP A C 1
ATOM 594 O O . ASP A 1 81 ? -1.315 21.665 -23.968 1.00 38.94 81 ASP A O 1
ATOM 598 N N . ASN A 1 82 ? 0.190 23.275 -23.559 1.00 35.28 82 ASN A N 1
ATOM 599 C CA . ASN A 1 82 ? 0.534 23.579 -24.939 1.00 35.28 82 ASN A CA 1
ATOM 600 C C . ASN A 1 82 ? 2.034 23.298 -25.074 1.00 35.28 82 ASN A C 1
ATOM 602 O O . ASN A 1 82 ? 2.837 24.219 -24.973 1.00 35.28 82 ASN A O 1
ATOM 606 N N . GLY A 1 83 ? 2.354 22.020 -25.280 1.00 43.38 83 GLY A N 1
ATOM 607 C CA . GLY A 1 83 ? 3.539 21.497 -25.954 1.00 43.38 83 GLY A CA 1
ATOM 608 C C . GLY A 1 83 ? 4.902 22.056 -25.546 1.00 43.38 83 GLY A C 1
ATOM 609 O O . GLY A 1 83 ? 5.312 23.096 -26.050 1.00 43.38 83 GLY A O 1
ATOM 610 N N . MET A 1 84 ? 5.679 21.249 -24.824 1.00 35.00 84 MET A N 1
ATOM 611 C CA . MET A 1 84 ? 6.915 20.685 -25.380 1.00 35.00 84 MET A CA 1
ATOM 612 C C . MET A 1 84 ? 7.392 19.491 -24.539 1.00 35.00 84 MET A C 1
ATOM 614 O O . MET A 1 84 ? 7.537 19.586 -23.327 1.00 35.00 84 MET A O 1
ATOM 618 N N . ASP A 1 85 ? 7.574 18.381 -25.248 1.00 45.62 85 ASP A N 1
ATOM 619 C CA . ASP A 1 85 ? 8.376 17.188 -24.959 1.00 45.62 85 ASP A CA 1
ATOM 620 C C . ASP A 1 85 ? 9.619 17.441 -24.079 1.00 45.62 85 ASP A C 1
ATOM 622 O O . ASP A 1 85 ? 10.484 18.218 -24.474 1.00 45.62 85 ASP A O 1
ATOM 626 N N . GLU A 1 86 ? 9.706 16.754 -22.929 1.00 37.28 86 GLU A N 1
ATOM 627 C CA . GLU A 1 86 ? 10.917 16.008 -22.542 1.00 37.28 86 GLU A CA 1
ATOM 628 C C . GLU A 1 86 ? 10.562 14.922 -21.505 1.00 37.28 86 GLU A C 1
ATOM 630 O O . GLU A 1 86 ? 10.165 15.197 -20.369 1.00 37.28 86 GLU A O 1
ATOM 635 N N . SER A 1 87 ? 10.653 13.658 -21.917 1.00 45.41 87 SER A N 1
ATOM 636 C CA . SER A 1 87 ? 10.437 12.476 -21.080 1.00 45.41 87 SER A CA 1
ATOM 637 C C . SER A 1 87 ? 11.581 12.277 -20.079 1.00 45.41 87 SER A C 1
ATOM 639 O O . SER A 1 87 ? 12.688 11.897 -20.464 1.00 45.41 87 SER A O 1
ATOM 641 N N . ILE A 1 88 ? 11.297 12.449 -18.787 1.00 40.50 88 ILE A N 1
ATOM 642 C CA . ILE A 1 88 ? 12.050 11.816 -17.700 1.00 40.50 88 ILE A CA 1
ATOM 643 C C . ILE A 1 88 ? 11.039 11.002 -16.900 1.00 40.50 88 ILE A C 1
ATOM 645 O O . ILE A 1 88 ? 10.228 11.556 -16.157 1.00 40.50 88 ILE A O 1
ATOM 649 N N . ASP A 1 89 ? 11.082 9.685 -17.081 1.00 35.75 89 ASP A N 1
ATOM 650 C CA . ASP A 1 89 ? 10.299 8.727 -16.309 1.00 35.75 89 ASP A CA 1
ATOM 651 C C . ASP A 1 89 ? 10.745 8.771 -14.838 1.00 35.75 89 ASP A C 1
ATOM 653 O O . ASP A 1 89 ? 11.685 8.093 -14.424 1.00 35.75 89 ASP A O 1
ATOM 657 N N . LEU A 1 90 ? 10.084 9.602 -14.031 1.00 39.16 90 LEU A N 1
ATOM 658 C CA . LEU A 1 90 ? 10.044 9.407 -12.587 1.00 39.16 90 LEU A CA 1
ATOM 659 C C . LEU A 1 90 ? 8.940 8.389 -12.294 1.00 39.16 90 LEU A C 1
ATOM 661 O O . LEU A 1 90 ? 7.755 8.694 -12.434 1.00 39.16 90 LEU A O 1
ATOM 665 N N . GLU A 1 91 ? 9.329 7.197 -11.841 1.00 37.28 91 GLU A N 1
ATOM 666 C CA . GLU A 1 91 ? 8.422 6.308 -11.115 1.00 37.28 91 GLU A CA 1
ATOM 667 C C . GLU A 1 91 ? 7.774 7.102 -9.964 1.00 37.28 91 GLU A C 1
ATOM 669 O O . GLU A 1 91 ? 8.491 7.654 -9.119 1.00 37.28 91 GLU A O 1
ATOM 674 N N . PRO A 1 92 ? 6.435 7.209 -9.898 1.00 43.03 92 PRO A N 1
ATOM 675 C CA . PRO A 1 92 ? 5.799 7.868 -8.775 1.00 43.03 92 PRO A CA 1
ATOM 676 C C . PRO A 1 92 ? 5.990 7.007 -7.523 1.00 43.03 92 PRO A C 1
ATOM 678 O O . PRO A 1 92 ? 5.495 5.882 -7.438 1.00 43.03 92 PRO A O 1
ATOM 681 N N . ALA A 1 93 ? 6.670 7.568 -6.520 1.00 42.38 93 ALA A N 1
ATOM 682 C CA . ALA A 1 93 ? 6.550 7.094 -5.149 1.00 42.38 93 ALA A CA 1
ATOM 683 C C . ALA A 1 93 ? 5.054 7.041 -4.785 1.00 42.38 93 ALA A C 1
ATOM 685 O O . ALA A 1 93 ? 4.311 7.975 -5.115 1.00 42.38 93 ALA A O 1
ATOM 686 N N . PRO A 1 94 ? 4.581 5.977 -4.115 1.00 49.44 94 PRO A N 1
ATOM 687 C CA . PRO A 1 94 ? 3.202 5.946 -3.686 1.00 49.44 94 PRO A CA 1
ATOM 688 C C . PRO A 1 94 ? 3.099 7.006 -2.597 1.00 49.44 94 PRO A C 1
ATOM 690 O O . PRO A 1 94 ? 3.911 6.986 -1.682 1.00 49.44 94 PRO A O 1
ATOM 693 N N . LEU A 1 95 ? 2.168 7.950 -2.702 1.00 39.09 95 LEU A N 1
ATOM 694 C CA . LEU A 1 95 ? 1.327 8.380 -1.585 1.00 39.09 95 LEU A CA 1
ATOM 695 C C . LEU A 1 95 ? 0.428 9.558 -1.986 1.00 39.09 95 LEU A C 1
ATOM 697 O O . LEU A 1 95 ? 0.876 10.589 -2.477 1.00 39.09 95 LEU A O 1
ATOM 701 N N . LEU A 1 96 ? -0.843 9.371 -1.621 1.00 36.56 96 LEU A N 1
ATOM 702 C CA . LEU A 1 96 ? -1.936 10.340 -1.531 1.00 36.56 96 LEU A CA 1
ATOM 703 C C . LEU A 1 96 ? -2.629 10.678 -2.851 1.00 36.56 96 LEU A C 1
ATOM 705 O O . LEU A 1 96 ? -2.398 11.695 -3.500 1.00 36.56 96 LEU A O 1
ATOM 709 N N . GLY A 1 97 ? -3.593 9.818 -3.178 1.00 41.34 97 GLY A N 1
ATOM 710 C CA . GLY A 1 97 ? -4.694 10.189 -4.045 1.00 41.34 97 GLY A CA 1
ATOM 711 C C . GLY A 1 97 ? -5.542 11.303 -3.428 1.00 41.34 97 GLY A C 1
ATOM 712 O O . GLY A 1 97 ? -5.833 11.306 -2.234 1.00 41.34 97 GLY A O 1
ATOM 713 N N . SER A 1 98 ? -6.000 12.212 -4.280 1.00 40.28 98 SER A N 1
ATOM 714 C CA . SER A 1 98 ? -7.340 12.784 -4.153 1.00 40.28 98 SER A CA 1
ATOM 715 C C . SER A 1 98 ? -7.893 13.105 -5.546 1.00 40.28 98 SER A C 1
ATOM 717 O O . SER A 1 98 ? -7.465 14.029 -6.226 1.00 40.28 98 SER A O 1
ATOM 719 N N . SER A 1 99 ? -8.776 12.202 -5.974 1.00 44.50 99 SER A N 1
ATOM 720 C CA . SER A 1 99 ? -10.028 12.378 -6.725 1.00 44.50 99 SER A CA 1
ATOM 721 C C . SER A 1 99 ? -10.288 13.644 -7.555 1.00 44.50 99 SER A C 1
ATOM 723 O O . SER A 1 99 ? -10.336 14.746 -7.013 1.00 44.50 99 SER A O 1
ATOM 725 N N . SER A 1 100 ? -10.724 13.420 -8.801 1.00 35.53 100 SER A N 1
ATOM 726 C CA . SER A 1 100 ? -11.954 13.976 -9.419 1.00 35.53 100 SER A CA 1
ATOM 727 C C . SER A 1 100 ? -12.096 13.331 -10.819 1.00 35.53 100 SER A C 1
ATOM 729 O O . SER A 1 100 ? -11.085 13.233 -11.501 1.00 35.53 100 SER A O 1
ATOM 731 N N . SER A 1 101 ? -13.207 12.810 -11.347 1.00 32.31 101 SER A N 1
ATOM 732 C CA . SER A 1 101 ? -14.620 12.729 -10.961 1.00 32.31 101 SER A CA 1
ATOM 733 C C . SER A 1 101 ? -15.282 11.640 -11.823 1.00 32.31 101 SER A C 1
ATOM 735 O O . SER A 1 101 ? -15.081 11.655 -13.033 1.00 32.31 101 SER A O 1
ATOM 737 N N . HIS A 1 102 ? -16.069 10.741 -11.232 1.00 31.47 102 HIS A N 1
ATOM 738 C CA . HIS A 1 102 ? -17.391 10.308 -11.713 1.00 31.47 102 HIS A CA 1
ATOM 739 C C . HIS A 1 102 ? -18.008 9.363 -10.672 1.00 31.47 102 HIS A C 1
ATOM 741 O O . HIS A 1 102 ? -17.314 8.538 -10.085 1.00 31.47 102 HIS A O 1
ATOM 747 N N . GLU A 1 103 ? -19.297 9.561 -10.403 1.00 42.03 103 GLU A N 1
ATOM 748 C CA . GLU A 1 103 ? -20.086 8.881 -9.376 1.00 42.03 103 GLU A CA 1
ATOM 749 C C . GLU A 1 103 ? -20.049 7.346 -9.476 1.00 42.03 103 GLU A C 1
ATOM 751 O O . GLU A 1 103 ? -20.533 6.750 -10.435 1.00 42.03 103 GLU A O 1
ATOM 756 N N . GLY A 1 104 ? -19.512 6.728 -8.425 1.00 48.16 104 GLY A N 1
ATOM 757 C CA . GLY A 1 104 ? -19.548 5.300 -8.123 1.00 48.16 104 GLY A CA 1
ATOM 758 C C . GLY A 1 104 ? -18.740 5.080 -6.846 1.00 48.16 104 GLY A C 1
ATOM 759 O O . GLY A 1 104 ? -17.596 5.525 -6.761 1.00 48.16 104 GLY A O 1
ATOM 760 N N . ALA A 1 105 ? -19.340 4.502 -5.804 1.00 70.06 105 ALA A N 1
ATOM 761 C CA . ALA A 1 105 ? -18.645 4.236 -4.546 1.00 70.06 105 ALA A CA 1
ATOM 762 C C . ALA A 1 105 ? -17.674 3.068 -4.756 1.00 70.06 105 ALA A C 1
ATOM 764 O O . ALA A 1 105 ? -18.043 1.918 -4.557 1.00 70.06 105 ALA A O 1
ATOM 765 N N . LEU A 1 106 ? -16.458 3.369 -5.212 1.00 80.06 106 LEU A N 1
ATOM 766 C CA . LEU A 1 106 ? -15.435 2.355 -5.436 1.00 80.06 106 LEU A CA 1
ATOM 767 C C . LEU A 1 106 ? -15.012 1.735 -4.104 1.00 80.06 106 LEU A C 1
ATOM 769 O O . LEU A 1 106 ? -14.677 2.448 -3.155 1.00 80.06 106 LEU A O 1
ATOM 773 N N . GLU A 1 107 ? -15.008 0.412 -4.047 1.00 83.38 107 GLU A N 1
ATOM 774 C CA . GLU A 1 107 ? -14.501 -0.366 -2.929 1.00 83.38 107 GLU A CA 1
ATOM 775 C C . GLU A 1 107 ? -13.144 -0.968 -3.288 1.00 83.38 107 GLU A C 1
ATOM 777 O O . GLU A 1 107 ? -12.857 -1.279 -4.444 1.00 83.38 107 GLU A O 1
ATOM 782 N N . ASN A 1 108 ? -12.283 -1.122 -2.282 1.00 84.44 108 ASN A N 1
ATOM 783 C CA . ASN A 1 108 ? -11.014 -1.809 -2.463 1.00 84.44 108 ASN A CA 1
ATOM 784 C C . ASN A 1 108 ? -11.155 -3.238 -1.929 1.00 84.44 108 ASN A C 1
ATOM 786 O O . ASN A 1 108 ? 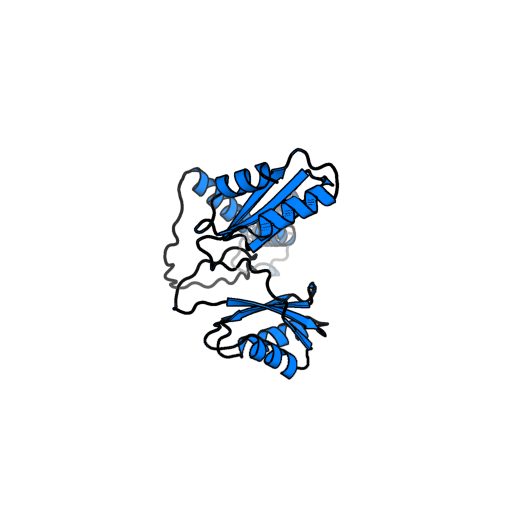-11.456 -3.406 -0.750 1.00 84.44 108 ASN A O 1
ATOM 790 N N . LEU A 1 109 ? -10.787 -4.236 -2.722 1.00 88.06 109 LEU A N 1
ATOM 791 C CA . LEU A 1 109 ? -10.611 -5.637 -2.346 1.00 88.06 109 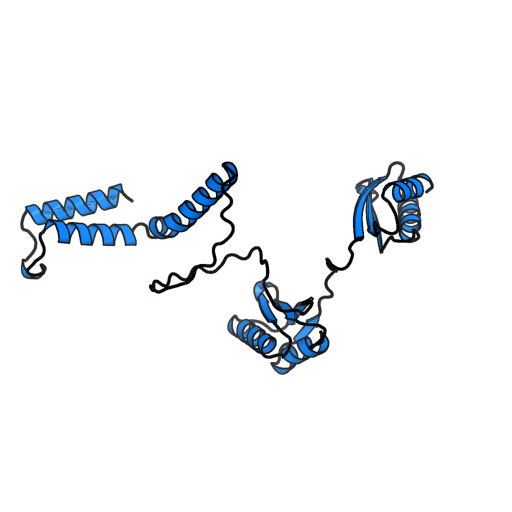LEU A CA 1
ATOM 792 C C . LEU A 1 109 ? -9.123 -5.964 -2.216 1.00 88.06 109 LEU A C 1
ATOM 794 O O . LEU A 1 109 ? -8.282 -5.355 -2.876 1.00 88.06 109 LEU A O 1
ATOM 798 N N . GLU A 1 110 ? -8.795 -6.894 -1.328 1.00 90.69 110 GLU A N 1
ATOM 799 C CA . GLU A 1 110 ? -7.457 -7.462 -1.222 1.00 90.69 110 GLU A CA 1
ATOM 800 C C . GLU A 1 110 ? -7.560 -8.973 -1.402 1.00 90.69 110 GLU A C 1
ATOM 802 O O . GLU A 1 110 ? -8.343 -9.636 -0.722 1.00 90.69 110 GLU A O 1
ATOM 807 N N . VAL A 1 111 ? -6.786 -9.504 -2.341 1.00 91.00 111 VAL A N 1
ATOM 808 C CA . VAL A 1 111 ? -6.815 -10.916 -2.712 1.00 91.00 111 VAL A CA 1
ATOM 809 C C . VAL A 1 111 ? -5.411 -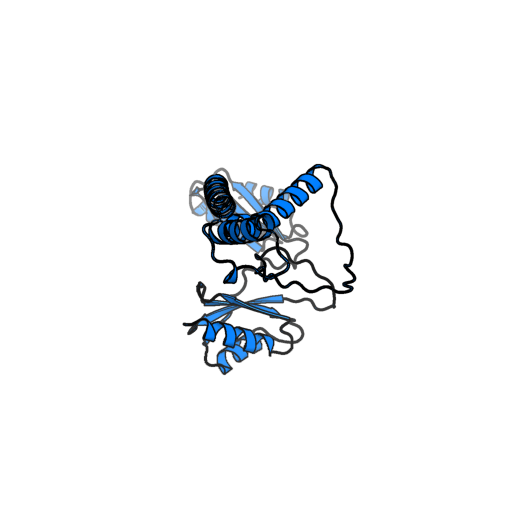11.482 -2.570 1.00 91.00 111 VAL A C 1
ATOM 811 O O . VAL A 1 111 ? -4.453 -10.941 -3.121 1.00 91.00 111 VAL A O 1
ATOM 814 N N . ASN A 1 112 ? -5.279 -12.568 -1.823 1.00 92.19 112 ASN A N 1
ATOM 815 C CA . ASN A 1 112 ? -4.073 -13.378 -1.807 1.00 92.19 112 ASN A CA 1
ATOM 816 C C . ASN A 1 112 ? -4.059 -14.252 -3.063 1.00 92.19 112 ASN A C 1
ATOM 818 O O . ASN A 1 112 ? -5.007 -14.997 -3.299 1.00 92.19 112 ASN A O 1
ATOM 822 N N . VAL A 1 113 ? -3.003 -14.163 -3.866 1.00 91.88 113 VAL A N 1
ATOM 823 C CA . VAL A 1 113 ? -2.872 -14.905 -5.124 1.00 91.88 113 VAL A CA 1
ATOM 824 C C . VAL A 1 113 ? -1.705 -15.877 -5.015 1.00 91.88 113 VAL A C 1
ATOM 826 O O . VAL A 1 113 ? -0.544 -15.483 -4.890 1.00 91.88 113 VAL A O 1
ATOM 829 N N . ILE A 1 114 ? -2.016 -17.166 -5.076 1.00 89.56 114 ILE A N 1
ATOM 830 C CA . ILE A 1 114 ? -1.072 -18.267 -4.921 1.00 89.56 114 ILE A CA 1
ATOM 831 C C . ILE A 1 114 ? -0.599 -18.722 -6.307 1.00 89.56 114 ILE A C 1
ATOM 833 O O . ILE A 1 114 ? -1.365 -18.801 -7.266 1.00 89.56 114 ILE A O 1
ATOM 837 N N . GLY A 1 115 ? 0.699 -19.020 -6.418 1.00 85.62 115 GLY A N 1
ATOM 838 C CA . GLY A 1 115 ? 1.321 -19.500 -7.659 1.00 85.62 115 GLY A CA 1
ATOM 839 C C . GLY A 1 115 ? 2.060 -18.426 -8.462 1.00 85.62 115 GLY A C 1
ATOM 840 O O . GLY A 1 115 ? 2.725 -18.747 -9.449 1.00 85.62 115 GLY A O 1
ATOM 841 N N . MET A 1 116 ? 2.034 -17.162 -8.026 1.00 86.88 116 MET A N 1
ATOM 842 C CA . MET A 1 116 ? 2.868 -16.117 -8.623 1.00 86.88 116 MET A CA 1
ATOM 843 C C . MET A 1 116 ? 4.341 -16.332 -8.253 1.00 86.88 116 MET A C 1
ATOM 845 O O . MET A 1 116 ? 4.724 -16.263 -7.090 1.00 86.88 116 MET A O 1
ATOM 849 N N . THR A 1 117 ? 5.185 -16.590 -9.252 1.00 83.19 117 THR A N 1
ATOM 850 C CA . THR A 1 117 ? 6.627 -16.858 -9.056 1.00 83.19 117 THR A CA 1
ATOM 851 C C . THR A 1 117 ? 7.538 -15.918 -9.845 1.00 83.19 117 THR A C 1
ATOM 853 O O . THR A 1 117 ? 8.753 -15.942 -9.666 1.00 83.19 117 THR A O 1
ATOM 856 N N . CYS A 1 118 ? 6.980 -15.067 -10.710 1.00 85.31 118 CYS A N 1
ATOM 857 C CA . CYS A 1 118 ? 7.745 -14.175 -11.579 1.00 85.31 118 CYS A CA 1
ATOM 858 C C . CYS A 1 118 ? 6.985 -12.872 -11.859 1.00 85.31 118 CYS A C 1
ATOM 860 O O . CYS A 1 118 ? 5.755 -12.851 -11.849 1.00 85.31 118 CYS A O 1
ATOM 862 N N . ALA A 1 119 ? 7.711 -11.801 -12.195 1.00 81.31 119 ALA A N 1
ATOM 863 C CA . ALA A 1 119 ? 7.137 -10.506 -12.572 1.00 81.31 119 ALA A CA 1
ATOM 864 C C . ALA A 1 119 ? 6.228 -10.554 -13.809 1.00 81.31 119 ALA A C 1
ATOM 866 O O . ALA A 1 119 ? 5.293 -9.767 -13.937 1.00 81.31 119 ALA A O 1
ATOM 867 N N . ALA A 1 120 ? 6.447 -11.523 -14.698 1.00 84.12 120 ALA A N 1
ATOM 868 C CA . ALA A 1 120 ? 5.534 -11.768 -15.809 1.00 84.12 120 ALA A CA 1
ATOM 869 C C . ALA A 1 120 ? 4.164 -12.295 -15.332 1.00 84.12 120 ALA A C 1
ATOM 871 O O . ALA A 1 120 ? 3.137 -11.965 -15.929 1.00 84.12 120 ALA A O 1
ATOM 872 N N . CYS A 1 121 ? 4.132 -13.078 -14.247 1.00 86.69 121 CYS A N 1
ATOM 873 C CA . CYS A 1 121 ? 2.896 -13.608 -13.672 1.00 86.69 121 CYS A CA 1
ATOM 874 C C . CYS A 1 121 ? 2.071 -12.490 -13.024 1.00 86.69 121 CYS A C 1
ATOM 876 O O . CYS A 1 121 ? 0.890 -12.381 -13.335 1.00 86.69 121 CYS A O 1
ATOM 878 N N . SER A 1 122 ? 2.681 -11.600 -12.226 1.00 89.94 122 SER A N 1
ATOM 879 C CA . SER A 1 122 ? 1.948 -10.458 -11.648 1.00 89.94 122 SER A CA 1
ATOM 880 C C . SER A 1 122 ? 1.381 -9.533 -12.712 1.00 89.94 122 SER A C 1
ATOM 882 O O . SER A 1 122 ? 0.221 -9.153 -12.618 1.00 89.94 122 SER A O 1
ATOM 884 N N . GLY A 1 123 ? 2.156 -9.222 -13.755 1.00 88.00 123 GLY A N 1
ATOM 885 C CA . GLY A 1 123 ? 1.665 -8.388 -14.853 1.00 88.00 123 GLY A CA 1
ATOM 886 C C . GLY A 1 123 ? 0.527 -9.045 -15.644 1.00 88.00 123 GLY A C 1
ATOM 887 O O . GLY A 1 123 ? -0.303 -8.348 -16.222 1.00 88.00 123 GLY A O 1
ATOM 888 N N . SER A 1 124 ? 0.466 -10.380 -15.672 1.00 90.00 124 SER A N 1
ATOM 889 C CA . SER A 1 124 ? -0.637 -11.118 -16.301 1.00 90.00 124 SER A CA 1
ATOM 890 C C . SER A 1 124 ? -1.905 -11.063 -15.445 1.00 90.00 124 SER A C 1
ATOM 892 O O . SER A 1 124 ? -2.978 -10.792 -15.980 1.00 90.00 124 SER A O 1
ATOM 894 N N . VAL A 1 125 ? -1.770 -11.236 -14.125 1.00 91.31 125 VAL A N 1
ATOM 895 C CA . VAL A 1 125 ? -2.874 -11.117 -13.156 1.00 91.31 125 VAL A CA 1
ATOM 896 C C . VAL A 1 125 ? -3.439 -9.693 -13.136 1.00 91.31 125 VAL A C 1
ATOM 898 O O . VAL A 1 125 ? -4.646 -9.508 -13.241 1.00 91.31 125 VAL A O 1
ATOM 901 N N . GLU A 1 126 ? -2.581 -8.672 -13.092 1.00 92.62 126 GLU A N 1
ATOM 902 C CA . GLU A 1 126 ? -2.994 -7.262 -13.097 1.00 92.62 126 GLU A CA 1
ATOM 903 C C . GLU A 1 126 ? -3.798 -6.903 -14.357 1.00 92.62 126 GLU A C 1
ATOM 905 O O . GLU A 1 126 ? -4.863 -6.289 -14.276 1.00 92.62 126 GLU A O 1
ATOM 910 N N . LYS A 1 127 ? -3.336 -7.350 -15.534 1.00 90.12 127 LYS A N 1
ATOM 911 C CA . LYS A 1 127 ? -4.046 -7.143 -16.806 1.00 90.12 127 LYS A CA 1
ATOM 912 C C . LYS A 1 127 ? -5.375 -7.889 -16.873 1.00 90.12 127 LYS A C 1
ATOM 914 O O . LYS A 1 127 ? -6.312 -7.369 -17.473 1.00 90.12 127 LYS A O 1
ATOM 919 N N . ALA A 1 128 ? -5.453 -9.093 -16.308 1.00 90.19 128 ALA A N 1
ATOM 920 C CA . ALA A 1 128 ? -6.697 -9.853 -16.254 1.00 90.19 128 ALA A CA 1
ATOM 921 C C . ALA A 1 128 ? -7.739 -9.130 -15.392 1.00 90.19 128 ALA A C 1
ATOM 923 O O . ALA A 1 128 ? -8.865 -8.934 -15.838 1.00 90.19 128 ALA A O 1
ATOM 924 N N . LEU A 1 129 ? -7.327 -8.631 -14.224 1.00 91.38 129 LEU A N 1
ATOM 925 C CA . LEU A 1 129 ? -8.179 -7.869 -13.312 1.00 91.38 129 LEU A CA 1
ATOM 926 C C . LEU A 1 129 ? -8.678 -6.557 -13.926 1.00 91.38 129 LEU A C 1
ATOM 928 O O . LEU A 1 129 ? -9.858 -6.247 -13.826 1.00 91.38 129 LEU A O 1
ATOM 932 N N . LEU A 1 130 ? -7.819 -5.816 -14.632 1.00 91.00 130 LEU A N 1
ATOM 933 C CA . LEU A 1 130 ? -8.213 -4.589 -15.344 1.00 91.00 130 LEU A CA 1
ATOM 934 C C . LEU A 1 130 ? -9.175 -4.831 -16.517 1.00 91.00 130 LEU A C 1
ATOM 936 O O . LEU A 1 130 ? -9.802 -3.890 -16.998 1.00 91.00 130 LEU A O 1
ATOM 940 N N . LYS A 1 131 ? -9.274 -6.068 -17.015 1.00 91.06 131 LYS A N 1
ATOM 941 C CA . LYS A 1 131 ? -10.197 -6.434 -18.097 1.00 91.06 131 LYS A CA 1
ATOM 942 C C . LYS A 1 131 ? -11.619 -6.690 -17.586 1.00 91.06 131 LYS A C 1
ATOM 944 O O . LYS A 1 131 ? -12.548 -6.716 -18.391 1.00 91.06 131 LYS A O 1
ATOM 949 N N . VAL A 1 132 ? -11.787 -6.893 -16.280 1.00 90.12 132 VAL A N 1
ATOM 950 C CA . VAL A 1 132 ? -13.093 -7.104 -15.654 1.00 90.12 132 VAL A CA 1
ATOM 951 C C . VAL A 1 132 ? -13.863 -5.780 -15.636 1.00 90.12 132 VAL A C 1
ATOM 953 O O . VAL A 1 132 ? -13.377 -4.768 -15.127 1.00 90.12 132 VAL A O 1
ATOM 956 N N . ASP A 1 133 ? -15.070 -5.772 -16.208 1.00 87.62 133 ASP A N 1
ATOM 957 C CA . ASP A 1 133 ? -15.907 -4.568 -16.271 1.00 87.62 133 ASP A CA 1
ATOM 958 C C . ASP A 1 133 ? -16.367 -4.174 -14.862 1.00 87.62 133 ASP A C 1
ATOM 960 O O . ASP A 1 133 ? -17.004 -4.954 -14.159 1.00 87.62 133 ASP A O 1
ATOM 964 N N . GLY A 1 134 ? -16.001 -2.968 -14.431 1.00 86.44 134 GLY A N 1
ATOM 965 C CA . GLY A 1 134 ? -16.219 -2.501 -13.060 1.00 86.44 134 GLY A CA 1
ATOM 966 C C . GLY A 1 134 ? -14.948 -2.421 -12.213 1.00 86.44 134 GLY A C 1
ATOM 967 O O . GLY A 1 134 ? -15.006 -1.838 -11.133 1.00 86.44 134 GLY A O 1
ATOM 968 N N . VAL A 1 135 ? -13.799 -2.910 -12.696 1.00 88.44 135 VAL A N 1
ATOM 969 C CA . VAL A 1 135 ? -12.490 -2.684 -12.060 1.00 88.44 135 VAL A CA 1
ATOM 970 C C . VAL A 1 135 ? -11.866 -1.389 -12.582 1.00 88.44 135 VAL A C 1
ATOM 972 O O . VAL A 1 135 ? -11.653 -1.210 -13.778 1.00 88.44 135 VAL A O 1
ATOM 975 N N . PHE A 1 136 ? -11.548 -0.471 -11.671 1.00 85.44 136 PHE A N 1
ATOM 976 C CA . PHE A 1 136 ? -10.944 0.827 -11.989 1.00 85.44 136 PHE A CA 1
ATOM 977 C C . PHE A 1 136 ? -9.424 0.804 -11.862 1.00 85.44 136 PHE A C 1
ATOM 979 O O . PHE A 1 136 ? -8.723 1.486 -12.610 1.00 85.44 136 PHE A O 1
ATOM 986 N N . ARG A 1 137 ? -8.909 0.045 -10.892 1.00 85.25 137 ARG A N 1
ATOM 987 C CA . ARG A 1 137 ? -7.476 -0.170 -10.687 1.00 85.25 137 ARG A CA 1
ATOM 988 C C . ARG A 1 137 ? -7.231 -1.576 -10.171 1.00 85.25 137 ARG A C 1
ATOM 990 O O . ARG A 1 137 ? -7.979 -2.062 -9.333 1.00 85.25 137 ARG A O 1
ATOM 997 N N . ALA A 1 138 ? -6.139 -2.173 -10.618 1.00 88.81 138 ALA A N 1
ATOM 998 C CA . ALA A 1 138 ? -5.567 -3.368 -10.025 1.00 88.81 138 ALA A CA 1
ATOM 999 C C . ALA A 1 138 ? -4.062 -3.141 -9.873 1.00 88.81 138 ALA A C 1
ATOM 1001 O O . ALA A 1 138 ? -3.454 -2.501 -10.725 1.00 88.81 138 ALA A O 1
ATOM 1002 N N . SER A 1 139 ? -3.483 -3.617 -8.779 1.00 88.12 139 SER A N 1
ATOM 1003 C CA . SER A 1 139 ? -2.044 -3.583 -8.524 1.00 88.12 139 SER A CA 1
ATOM 1004 C C . SER A 1 139 ? -1.642 -4.862 -7.809 1.00 88.12 139 SER A C 1
ATOM 1006 O O . SER A 1 139 ? -2.343 -5.317 -6.906 1.00 88.12 139 SER A O 1
ATOM 1008 N N . VAL A 1 140 ? -0.524 -5.463 -8.210 1.00 89.75 140 VAL A N 1
ATOM 1009 C CA . VAL A 1 140 ? -0.102 -6.771 -7.699 1.00 89.75 140 VAL A CA 1
ATOM 1010 C C . VAL A 1 140 ? 1.293 -6.683 -7.088 1.00 89.75 140 VAL A C 1
ATOM 1012 O O . VAL A 1 140 ? 2.278 -6.382 -7.758 1.00 89.75 140 VAL A O 1
ATOM 1015 N N . ALA A 1 141 ? 1.390 -7.013 -5.803 1.00 86.81 141 ALA A N 1
ATOM 1016 C CA . ALA A 1 141 ? 2.628 -7.079 -5.044 1.00 86.81 141 ALA A CA 1
ATOM 1017 C C . ALA A 1 141 ? 3.140 -8.527 -4.960 1.00 86.81 141 ALA A C 1
ATOM 1019 O O . ALA A 1 141 ? 2.775 -9.285 -4.059 1.00 86.81 141 ALA A O 1
ATOM 1020 N N . LEU A 1 142 ? 4.051 -8.896 -5.870 1.00 85.62 142 LEU A N 1
ATOM 1021 C CA . LEU A 1 142 ? 4.686 -10.226 -5.930 1.00 85.62 142 LEU A CA 1
ATOM 1022 C C . LEU A 1 142 ? 5.293 -10.677 -4.600 1.00 85.62 142 LEU A C 1
ATOM 1024 O O . LEU A 1 142 ? 5.093 -11.807 -4.179 1.00 85.62 142 LEU A O 1
ATOM 1028 N N . LEU A 1 143 ? 6.029 -9.786 -3.928 1.00 84.19 143 LEU A N 1
ATOM 1029 C CA . LEU A 1 143 ? 6.721 -10.109 -2.674 1.00 84.19 143 LEU A CA 1
ATOM 1030 C C . LEU A 1 143 ? 5.756 -10.486 -1.541 1.00 84.19 143 LEU A C 1
ATOM 1032 O O . LEU A 1 143 ? 6.167 -11.125 -0.579 1.00 84.19 143 LEU A O 1
ATOM 1036 N N . GLN A 1 144 ? 4.497 -10.055 -1.641 1.00 83.88 144 GLN A N 1
ATOM 1037 C CA . GLN A 1 144 ? 3.462 -10.247 -0.627 1.00 83.88 144 GLN A CA 1
ATOM 1038 C C . GLN A 1 144 ? 2.401 -11.262 -1.071 1.00 83.88 144 GLN A C 1
ATOM 1040 O O . GLN A 1 144 ? 1.478 -11.513 -0.305 1.00 83.88 144 GLN A O 1
ATOM 1045 N N . ASN A 1 145 ? 2.513 -11.813 -2.290 1.00 87.94 145 ASN A N 1
ATOM 1046 C CA . ASN A 1 145 ? 1.469 -12.610 -2.944 1.00 87.94 145 ASN A CA 1
ATOM 1047 C C . ASN A 1 145 ? 0.088 -11.940 -2.898 1.00 87.94 145 ASN A C 1
ATOM 1049 O O . ASN A 1 145 ? -0.935 -12.597 -2.758 1.00 87.94 145 ASN A O 1
ATOM 1053 N N . LYS A 1 146 ? 0.052 -10.610 -3.008 1.00 89.50 146 LYS A N 1
ATOM 1054 C CA . LYS A 1 146 ? -1.148 -9.816 -2.747 1.00 89.50 146 LYS A CA 1
ATOM 1055 C C . LYS A 1 146 ? -1.539 -9.003 -3.972 1.00 89.50 146 LYS A C 1
ATOM 1057 O O . LYS A 1 146 ? -0.700 -8.305 -4.535 1.00 89.50 146 LYS A O 1
ATOM 1062 N N . ALA A 1 147 ? -2.807 -9.060 -4.351 1.00 90.94 147 ALA A N 1
ATOM 1063 C CA . ALA A 1 147 ? -3.425 -8.193 -5.341 1.00 90.94 147 ALA A CA 1
ATOM 1064 C C . ALA A 1 147 ? -4.380 -7.217 -4.642 1.00 90.94 147 ALA A C 1
ATOM 1066 O O . ALA A 1 147 ? -5.244 -7.622 -3.864 1.00 90.94 147 ALA A O 1
ATOM 1067 N N . GLU A 1 148 ? -4.222 -5.928 -4.918 1.00 90.88 148 GLU A N 1
ATOM 1068 C CA . GLU A 1 148 ? -5.131 -4.872 -4.487 1.00 90.88 148 GLU A CA 1
ATOM 1069 C C . GLU A 1 148 ? -5.972 -4.425 -5.682 1.00 90.88 148 GLU A C 1
ATOM 1071 O O . GLU A 1 148 ? -5.437 -4.065 -6.733 1.00 90.88 148 GLU A O 1
ATOM 1076 N N . VAL A 1 149 ? -7.294 -4.459 -5.524 1.00 91.06 149 VAL A N 1
ATOM 1077 C CA . VAL A 1 149 ? -8.244 -4.177 -6.603 1.00 91.06 149 VAL A CA 1
ATOM 1078 C C . VAL A 1 149 ? -9.228 -3.118 -6.144 1.00 91.06 149 VAL A C 1
ATOM 1080 O O . VAL A 1 149 ? -9.882 -3.287 -5.124 1.00 91.06 149 VAL A O 1
ATOM 1083 N N . THR A 1 150 ? -9.358 -2.037 -6.901 1.00 88.00 150 THR A N 1
ATOM 1084 C CA . THR A 1 150 ? -10.391 -1.017 -6.715 1.00 88.00 150 THR A CA 1
ATOM 1085 C C . THR A 1 150 ? -11.492 -1.252 -7.738 1.00 88.00 150 THR A C 1
ATOM 1087 O O . THR A 1 150 ? -11.241 -1.156 -8.943 1.00 88.00 150 THR A O 1
ATOM 1090 N N . TYR A 1 151 ? -12.704 -1.537 -7.276 1.00 89.62 151 TYR A N 1
ATOM 1091 C CA . TYR A 1 151 ? -13.831 -1.933 -8.115 1.00 89.62 151 TYR A CA 1
ATOM 1092 C C . TYR A 1 151 ? -15.136 -1.266 -7.674 1.00 89.62 151 TYR A C 1
ATOM 1094 O O . TYR A 1 151 ? -15.248 -0.780 -6.553 1.00 89.62 151 TYR A O 1
ATOM 1102 N N . ASP A 1 152 ? -16.128 -1.218 -8.558 1.00 90.44 152 ASP A N 1
ATOM 1103 C CA . ASP A 1 152 ? -17.484 -0.786 -8.212 1.00 90.44 152 ASP A CA 1
ATOM 1104 C C . ASP A 1 152 ? -18.332 -2.001 -7.788 1.00 90.44 152 ASP A C 1
ATOM 1106 O O . ASP A 1 152 ? -18.660 -2.832 -8.645 1.00 90.44 152 ASP A O 1
ATOM 1110 N N . PRO A 1 153 ? -18.745 -2.105 -6.508 1.00 84.62 153 PRO A N 1
ATOM 1111 C CA . PRO A 1 153 ? -19.546 -3.225 -6.008 1.00 84.62 153 PRO A CA 1
ATOM 1112 C C . PRO A 1 153 ? -20.947 -3.296 -6.631 1.00 84.62 153 PRO A C 1
ATOM 1114 O O . PRO A 1 153 ? -21.647 -4.297 -6.489 1.00 84.62 153 PRO A O 1
ATOM 1117 N N . SER A 1 154 ? -21.381 -2.240 -7.327 1.00 84.19 154 SER A N 1
ATOM 1118 C CA . SER A 1 154 ? -22.650 -2.220 -8.061 1.00 84.19 154 SER A CA 1
ATOM 1119 C C . SER A 1 154 ? -22.560 -2.955 -9.402 1.00 84.19 154 SER A C 1
ATOM 1121 O O . SER A 1 154 ? -23.595 -3.300 -9.972 1.00 84.19 154 SER A O 1
ATOM 1123 N N . ARG A 1 155 ? -21.342 -3.153 -9.928 1.00 85.50 155 ARG A N 1
ATOM 1124 C CA . ARG A 1 155 ? -21.087 -3.732 -11.258 1.00 85.50 155 ARG A CA 1
ATOM 1125 C C . ARG A 1 155 ? -20.441 -5.108 -11.209 1.00 85.50 155 ARG A C 1
ATOM 1127 O O . ARG A 1 155 ? -20.767 -5.936 -12.051 1.00 85.50 155 ARG A O 1
ATOM 1134 N N . VAL A 1 156 ? -19.557 -5.339 -10.245 1.00 89.19 156 VAL A N 1
ATOM 1135 C CA . VAL A 1 156 ? -18.800 -6.586 -10.113 1.00 89.19 156 VAL A CA 1
ATOM 1136 C C . VAL A 1 156 ? -18.730 -6.995 -8.646 1.00 89.19 156 VAL A C 1
ATOM 1138 O O . VAL A 1 156 ? -18.607 -6.138 -7.771 1.00 89.19 156 VAL A O 1
ATOM 1141 N N . LYS A 1 157 ? -18.847 -8.293 -8.364 1.00 88.69 157 LYS A N 1
ATOM 1142 C CA . LYS A 1 157 ? -18.724 -8.844 -7.011 1.00 88.69 157 LYS A CA 1
ATOM 1143 C C . LYS A 1 157 ? -17.317 -9.371 -6.756 1.00 88.69 157 LYS A C 1
ATOM 1145 O O . LYS A 1 157 ? -16.569 -9.687 -7.675 1.00 88.69 157 LYS A O 1
ATOM 1150 N N . GLU A 1 158 ? -16.981 -9.539 -5.478 1.00 88.75 158 GLU A N 1
ATOM 1151 C CA . GLU A 1 158 ? -15.713 -10.151 -5.051 1.00 88.75 158 GLU A CA 1
ATOM 1152 C C . GLU A 1 158 ? -15.520 -11.563 -5.636 1.00 88.75 158 GLU A C 1
ATOM 1154 O O . GLU A 1 158 ? -14.401 -11.963 -5.950 1.00 88.75 158 GLU A O 1
ATOM 1159 N N . GLU A 1 159 ? -16.624 -12.289 -5.827 1.00 88.50 159 GLU A N 1
ATOM 1160 C CA . GLU A 1 159 ? -16.686 -13.619 -6.445 1.00 88.50 159 GLU A CA 1
ATOM 1161 C C . GLU A 1 159 ? -16.193 -13.596 -7.901 1.00 88.50 159 GLU A C 1
ATOM 1163 O O . GLU A 1 159 ? -15.351 -14.409 -8.273 1.00 88.50 159 GLU A O 1
ATOM 1168 N N . ASP A 1 160 ? -16.642 -12.616 -8.689 1.00 90.19 160 ASP A N 1
ATOM 1169 C CA . ASP A 1 160 ? -16.265 -12.468 -10.101 1.00 90.19 160 ASP A CA 1
ATOM 1170 C C . ASP A 1 160 ? -14.775 -12.099 -10.241 1.00 90.19 160 ASP A C 1
ATOM 1172 O O . ASP A 1 160 ? -14.083 -12.530 -11.163 1.00 90.19 160 ASP A O 1
ATOM 1176 N N . ILE A 1 161 ? -14.255 -11.305 -9.297 1.00 90.75 161 ILE A N 1
ATOM 1177 C CA . ILE A 1 161 ? -12.835 -10.925 -9.247 1.00 90.75 161 ILE A CA 1
ATOM 1178 C C . ILE A 1 161 ? -11.963 -12.148 -8.953 1.00 90.75 161 ILE A C 1
ATOM 1180 O O . ILE A 1 161 ? -10.885 -12.296 -9.531 1.00 90.75 161 ILE A O 1
ATOM 1184 N N . LYS A 1 162 ? -12.426 -13.029 -8.063 1.00 92.06 162 LYS A N 1
ATOM 1185 C CA . LYS A 1 162 ? -11.753 -14.290 -7.763 1.00 92.06 162 LYS A CA 1
ATOM 1186 C C . LYS A 1 162 ? -11.746 -15.215 -8.986 1.00 92.06 162 LYS A C 1
ATOM 1188 O O . LYS A 1 162 ? -10.681 -15.710 -9.347 1.00 92.06 162 LYS A O 1
ATOM 1193 N N . GLU A 1 163 ? -12.891 -15.391 -9.642 1.00 91.12 163 GLU A N 1
ATOM 1194 C CA . GLU A 1 163 ? -13.025 -16.228 -10.844 1.00 91.12 163 GLU A CA 1
ATOM 1195 C C . GLU A 1 163 ? -12.093 -15.752 -11.971 1.00 91.12 163 GLU A C 1
ATOM 1197 O O . GLU A 1 163 ? -11.378 -16.554 -12.565 1.00 91.12 163 GLU A O 1
ATOM 1202 N N . ALA A 1 164 ? -11.972 -14.436 -12.177 1.00 91.56 164 ALA A N 1
ATOM 1203 C CA . ALA A 1 164 ? -11.062 -13.872 -13.175 1.00 91.56 164 ALA A CA 1
ATOM 1204 C C . ALA A 1 164 ? -9.575 -14.212 -12.936 1.00 91.56 164 ALA A C 1
ATOM 1206 O O . ALA A 1 164 ? -8.794 -14.268 -13.890 1.00 91.56 164 ALA A O 1
ATOM 1207 N N . ILE A 1 165 ? -9.164 -14.416 -11.678 1.00 92.06 165 ILE A N 1
ATOM 1208 C CA . ILE A 1 165 ? -7.802 -14.847 -11.324 1.00 92.06 165 ILE A CA 1
ATOM 1209 C C . ILE A 1 165 ? -7.651 -16.367 -11.510 1.00 92.06 165 ILE A C 1
ATOM 1211 O O . ILE A 1 165 ? -6.603 -16.833 -11.962 1.00 92.06 165 ILE A O 1
ATOM 1215 N N . GLU A 1 166 ? -8.697 -17.140 -11.223 1.00 92.69 166 GLU A N 1
ATOM 1216 C CA . GLU A 1 166 ? -8.706 -18.597 -11.403 1.00 92.69 166 GLU A CA 1
ATOM 1217 C C . GLU A 1 166 ? -8.712 -19.003 -12.884 1.00 92.69 166 GLU A C 1
ATOM 1219 O O . GLU A 1 166 ? -7.993 -19.928 -13.271 1.00 92.69 166 GLU A O 1
ATOM 1224 N N . ASP A 1 167 ? -9.397 -18.245 -13.742 1.00 91.44 167 ASP A N 1
ATOM 1225 C CA . ASP A 1 167 ? -9.474 -18.468 -15.193 1.00 91.44 167 ASP A CA 1
A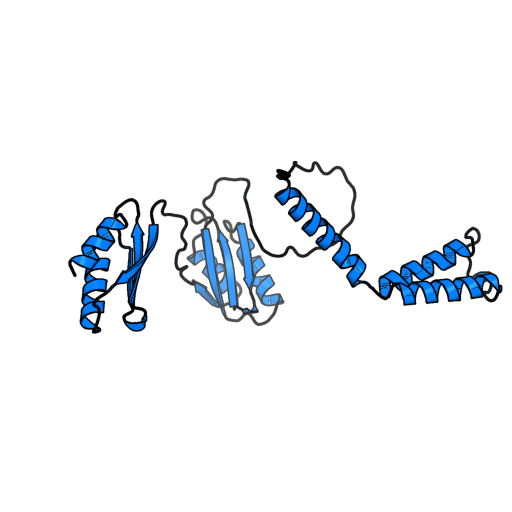TOM 1226 C C . ASP A 1 167 ? -8.117 -18.387 -15.905 1.00 91.44 167 ASP A C 1
ATOM 1228 O O . ASP A 1 167 ? -7.891 -19.026 -16.937 1.00 91.44 167 ASP A O 1
ATOM 1232 N N . ILE A 1 168 ? -7.186 -17.607 -15.356 1.00 89.94 168 ILE A N 1
ATOM 1233 C CA . ILE A 1 168 ? -5.814 -17.492 -15.867 1.00 89.94 168 ILE A CA 1
ATOM 1234 C C . ILE A 1 168 ? -4.850 -18.495 -15.209 1.00 89.94 168 ILE A C 1
ATOM 1236 O O . ILE A 1 168 ? -3.663 -18.505 -15.541 1.00 89.94 168 ILE A O 1
ATOM 1240 N N . GLY A 1 169 ? -5.353 -19.358 -14.320 1.00 89.94 169 GLY A N 1
ATOM 1241 C CA . GLY A 1 169 ? -4.621 -20.468 -13.713 1.00 89.94 169 GLY A CA 1
ATOM 1242 C C . GLY A 1 169 ? -3.925 -20.150 -12.389 1.00 89.94 169 GLY A C 1
ATOM 1243 O O . GLY A 1 169 ? -2.994 -20.871 -12.024 1.00 89.94 169 GLY A O 1
ATOM 1244 N N . PHE A 1 170 ? -4.334 -19.093 -11.679 1.00 91.62 170 PHE A N 1
ATOM 1245 C CA . PHE A 1 170 ? -3.826 -18.776 -10.340 1.00 91.62 170 PHE A CA 1
ATOM 1246 C C . PHE A 1 170 ? -4.905 -18.991 -9.284 1.00 91.62 170 PHE A C 1
ATOM 1248 O O . PHE A 1 170 ? -6.075 -18.717 -9.508 1.00 91.62 170 PHE A O 1
ATOM 1255 N N . GLU A 1 171 ? -4.515 -19.462 -8.107 1.00 90.56 171 GLU A N 1
ATOM 1256 C CA . GLU A 1 171 ? -5.460 -19.706 -7.018 1.00 90.56 171 GLU A CA 1
ATOM 1257 C C . GLU A 1 171 ? -5.620 -18.430 -6.181 1.00 90.56 171 GLU A C 1
ATOM 1259 O O . GLU A 1 171 ? -4.629 -17.775 -5.848 1.00 90.56 171 GLU A O 1
ATOM 1264 N N . ALA A 1 172 ? -6.861 -18.046 -5.875 1.00 90.62 172 ALA A N 1
ATOM 1265 C CA . ALA A 1 172 ? -7.177 -16.767 -5.248 1.00 90.62 172 ALA A CA 1
ATOM 1266 C C . ALA A 1 172 ? -7.991 -16.935 -3.957 1.00 90.62 172 ALA A C 1
ATOM 1268 O O . ALA A 1 172 ? -9.037 -17.588 -3.917 1.00 90.62 172 ALA A O 1
ATOM 1269 N N . GLU A 1 173 ? -7.531 -16.288 -2.890 1.00 89.56 173 GLU A N 1
ATOM 1270 C CA . GLU A 1 173 ? -8.198 -16.258 -1.592 1.00 89.56 173 GLU A CA 1
ATOM 1271 C C . GLU A 1 173 ? -8.482 -14.809 -1.189 1.00 89.56 173 GLU A C 1
ATOM 1273 O O . GLU A 1 173 ? -7.583 -13.972 -1.116 1.00 89.56 173 GLU A O 1
ATOM 1278 N N . ILE A 1 174 ? -9.754 -14.494 -0.947 1.00 87.44 174 ILE A N 1
ATOM 1279 C CA . ILE A 1 174 ? -10.171 -13.151 -0.543 1.00 87.44 174 ILE A CA 1
ATOM 1280 C C . ILE A 1 174 ? -9.742 -12.941 0.904 1.00 87.44 174 ILE A C 1
ATOM 1282 O O . ILE A 1 174 ? -10.169 -13.677 1.794 1.00 87.44 174 ILE A O 1
ATOM 1286 N N . ILE A 1 175 ? -8.922 -11.919 1.147 1.00 82.12 175 ILE A N 1
ATOM 1287 C CA . ILE A 1 175 ? -8.598 -11.508 2.507 1.00 82.12 175 ILE A CA 1
ATOM 1288 C C . ILE A 1 175 ? -9.720 -10.563 2.938 1.00 82.12 175 ILE A C 1
ATOM 1290 O O . ILE A 1 175 ? -9.809 -9.451 2.401 1.00 82.12 175 ILE A O 1
ATOM 1294 N N . PRO A 1 176 ? -10.589 -10.960 3.889 1.00 66.00 176 PRO A N 1
ATOM 1295 C CA . PRO A 1 176 ? -11.589 -10.051 4.410 1.00 66.00 176 PRO A CA 1
ATOM 1296 C C . PRO A 1 176 ? -10.847 -8.863 5.006 1.00 66.00 176 PRO A C 1
ATOM 1298 O O . PRO A 1 176 ? -10.084 -9.000 5.967 1.00 66.00 176 PRO A O 1
ATOM 1301 N N . LYS A 1 177 ? -11.039 -7.684 4.412 1.00 55.91 177 LYS A N 1
ATOM 1302 C CA . LYS A 1 177 ? -10.497 -6.463 4.989 1.00 55.91 177 LYS A CA 1
ATOM 1303 C C . LYS A 1 177 ? -11.088 -6.341 6.381 1.00 55.91 177 LYS A C 1
ATOM 1305 O O . LYS A 1 177 ? -12.305 -6.222 6.519 1.00 55.91 177 LYS A O 1
ATOM 1310 N N . VAL A 1 178 ? -10.225 -6.348 7.401 1.00 46.81 178 VAL A N 1
ATOM 1311 C CA . VAL A 1 178 ? -10.553 -5.702 8.670 1.00 46.81 178 VAL A CA 1
ATOM 1312 C C . VAL A 1 178 ? -10.855 -4.279 8.271 1.00 46.81 178 VAL A C 1
ATOM 1314 O O . VAL A 1 178 ? -9.983 -3.510 7.872 1.00 46.81 178 VAL A O 1
ATOM 1317 N N . SER A 1 179 ? -12.140 -4.013 8.205 1.00 40.91 179 SER A N 1
ATOM 1318 C CA . SER A 1 179 ? -12.685 -2.809 7.664 1.00 40.91 179 SER A CA 1
ATOM 1319 C C . SER A 1 179 ? -12.216 -1.640 8.517 1.00 40.91 179 SER A C 1
ATOM 1321 O O . SER A 1 179 ? -12.916 -1.232 9.429 1.00 40.91 179 SER A O 1
ATOM 1323 N N . THR A 1 180 ? -11.141 -0.970 8.108 1.00 38.91 180 THR A N 1
ATOM 1324 C CA . THR A 1 180 ? -11.162 0.494 8.045 1.00 38.91 180 THR A CA 1
ATOM 1325 C C . THR A 1 180 ? -12.131 0.897 6.928 1.00 38.91 180 THR A C 1
ATOM 1327 O O . THR A 1 180 ? -11.786 1.565 5.956 1.00 38.91 180 THR A O 1
ATOM 1330 N N . ARG A 1 181 ? -13.385 0.430 7.027 1.00 39.81 181 ARG A N 1
ATOM 1331 C CA . ARG A 1 181 ? -14.480 0.934 6.213 1.00 39.81 181 ARG A CA 1
ATOM 1332 C C . ARG A 1 181 ? -14.693 2.348 6.717 1.00 39.81 181 ARG A C 1
ATOM 1334 O O . ARG A 1 181 ? -15.287 2.554 7.769 1.00 39.81 181 ARG A O 1
ATOM 1341 N N . SER A 1 182 ? -14.262 3.321 5.921 1.00 48.84 182 SER A N 1
ATOM 1342 C CA . SER A 1 182 ? -14.957 4.602 5.812 1.00 48.84 182 SER A CA 1
ATOM 1343 C C . SER A 1 182 ? -16.391 4.333 5.344 1.00 48.84 182 SER A C 1
ATOM 1345 O O . SER A 1 182 ? -16.730 4.496 4.178 1.00 48.84 182 SER A O 1
ATOM 1347 N N . LYS A 1 183 ? -17.206 3.831 6.269 1.00 39.75 183 LYS A N 1
ATOM 1348 C CA . LYS A 1 183 ? -18.666 3.782 6.269 1.00 39.75 183 LYS A CA 1
ATOM 1349 C C . LYS A 1 183 ? -19.120 3.602 7.718 1.00 39.75 183 LYS A C 1
ATOM 1351 O O . LYS A 1 183 ? -19.906 2.723 8.030 1.00 39.75 183 LYS A O 1
ATOM 1356 N N . ASP A 1 184 ? -18.611 4.447 8.601 1.00 43.72 184 ASP A N 1
ATOM 1357 C CA . ASP A 1 184 ? -19.412 4.878 9.731 1.00 43.72 184 ASP A CA 1
ATOM 1358 C C . ASP A 1 184 ? -18.975 6.286 10.115 1.00 43.72 184 ASP A C 1
ATOM 1360 O O . ASP A 1 184 ? -17.860 6.517 10.583 1.00 43.72 184 ASP A O 1
ATOM 1364 N N . GLN A 1 185 ? -19.836 7.262 9.853 1.00 53.34 185 GLN A N 1
ATOM 1365 C CA . GLN A 1 185 ? -19.727 8.547 10.524 1.00 53.34 185 GLN A CA 1
ATOM 1366 C C . GLN A 1 185 ? -20.134 8.304 11.979 1.00 53.34 185 GLN A C 1
ATOM 1368 O O . GLN A 1 185 ? -21.249 8.647 12.331 1.00 53.34 185 GLN A O 1
ATOM 1373 N N . GLY A 1 186 ? -19.291 7.667 12.791 1.00 57.19 186 GLY A N 1
ATOM 1374 C CA . GLY A 1 186 ? -19.685 7.248 14.136 1.00 57.19 186 GLY A CA 1
ATOM 1375 C C . GLY A 1 186 ? -18.629 6.415 14.848 1.00 57.19 186 GLY A C 1
ATOM 1376 O O . GLY A 1 186 ? -18.235 6.757 15.954 1.00 57.19 186 GLY A O 1
ATOM 1377 N N . THR A 1 187 ? -18.092 5.375 14.215 1.00 65.94 187 THR A N 1
ATOM 1378 C CA . THR A 1 187 ? -17.198 4.427 14.894 1.00 65.94 187 THR A CA 1
ATOM 1379 C C . THR A 1 187 ? -15.865 5.065 15.317 1.00 65.94 187 THR A C 1
ATOM 1381 O O . THR A 1 187 ? -15.069 5.538 14.506 1.00 65.94 187 THR A O 1
ATOM 1384 N N . MET A 1 188 ? -15.619 5.062 16.623 1.00 75.38 188 MET A N 1
ATOM 1385 C CA . MET A 1 188 ? -14.440 5.554 17.317 1.00 75.38 188 MET A CA 1
ATOM 1386 C C . MET A 1 188 ? -13.757 4.418 18.076 1.00 75.38 188 MET A C 1
ATOM 1388 O O . MET A 1 188 ? -14.404 3.560 18.671 1.00 75.38 188 MET A O 1
ATOM 1392 N N . THR A 1 189 ? -12.427 4.460 18.130 1.00 80.94 189 THR A N 1
ATOM 1393 C CA . THR A 1 189 ? -11.640 3.578 18.998 1.00 80.94 189 THR A CA 1
ATOM 1394 C C . THR A 1 189 ? -11.155 4.361 20.212 1.00 80.94 189 THR A C 1
ATOM 1396 O O . THR A 1 189 ? -10.458 5.371 20.089 1.00 80.94 189 THR A O 1
ATOM 1399 N N . GLY A 1 190 ? -11.536 3.908 21.403 1.00 81.50 190 GLY A N 1
ATOM 1400 C CA . GLY A 1 190 ? -11.118 4.466 22.682 1.00 81.50 190 GLY A CA 1
ATOM 1401 C C . GLY A 1 190 ? -10.208 3.506 23.436 1.00 81.50 190 GLY A C 1
ATOM 1402 O O . GLY A 1 190 ? -10.533 2.333 23.600 1.00 81.50 190 GLY A O 1
ATOM 1403 N N . GLN A 1 191 ? -9.086 4.020 23.937 1.00 88.56 191 GLN A N 1
ATOM 1404 C CA . GLN A 1 191 ? -8.237 3.305 24.887 1.00 88.56 191 GLN A CA 1
ATOM 1405 C C . GLN A 1 191 ? -8.470 3.845 26.299 1.00 88.56 191 GLN A C 1
ATOM 1407 O O . GLN A 1 191 ? -8.417 5.057 26.534 1.00 88.56 191 GLN A O 1
ATOM 1412 N N . PHE A 1 192 ? -8.702 2.937 27.240 1.00 87.81 192 PHE A N 1
ATOM 1413 C CA . PHE A 1 192 ? -9.019 3.232 28.631 1.00 87.81 192 PHE A CA 1
ATOM 1414 C C . PHE A 1 192 ? -8.044 2.492 29.537 1.00 87.81 192 PHE A C 1
ATOM 1416 O O . PHE A 1 192 ? -7.745 1.319 29.326 1.00 87.81 192 PHE A O 1
ATOM 1423 N N . ARG A 1 193 ? -7.535 3.172 30.564 1.00 89.75 193 ARG A N 1
ATOM 1424 C CA . ARG A 1 193 ? -6.779 2.502 31.625 1.00 89.75 193 ARG A CA 1
ATOM 1425 C C . ARG A 1 193 ? -7.749 2.063 32.705 1.00 89.75 193 ARG A C 1
ATOM 1427 O O . ARG A 1 193 ? -8.456 2.902 33.251 1.00 89.75 193 ARG A O 1
ATOM 1434 N N . ILE A 1 194 ? -7.756 0.770 33.003 1.00 88.94 194 ILE A N 1
ATOM 1435 C CA . ILE A 1 194 ? -8.694 0.164 33.948 1.00 88.94 194 ILE A CA 1
ATOM 1436 C C . ILE A 1 194 ? -7.901 -0.241 35.189 1.00 88.94 194 ILE A C 1
ATOM 1438 O O . ILE A 1 194 ? -7.051 -1.133 35.141 1.00 88.94 194 ILE A O 1
ATOM 1442 N N . GLY A 1 195 ? -8.139 0.465 36.294 1.00 85.75 195 GLY A N 1
ATOM 1443 C CA . GLY A 1 195 ? -7.549 0.141 37.591 1.00 85.75 195 GLY A CA 1
ATOM 1444 C C . GLY A 1 195 ? -8.247 -1.051 38.251 1.00 85.75 195 GLY A C 1
ATOM 1445 O O . GLY A 1 195 ? -9.388 -1.359 37.937 1.00 85.75 195 GLY A O 1
ATOM 1446 N N . GLY A 1 196 ? -7.569 -1.734 39.177 1.00 84.38 196 GLY A N 1
ATOM 1447 C CA . GLY A 1 196 ? -8.193 -2.766 40.022 1.00 84.38 196 GLY A CA 1
ATOM 1448 C C . GLY A 1 196 ? -8.274 -4.179 39.428 1.00 84.38 196 GLY A C 1
ATOM 1449 O O . GLY A 1 196 ? -8.539 -5.128 40.166 1.00 84.38 196 GLY A O 1
ATOM 1450 N N . MET A 1 197 ? -7.960 -4.371 38.142 1.00 86.06 197 MET A N 1
ATOM 1451 C CA . MET A 1 197 ? -7.898 -5.709 37.541 1.00 86.06 197 MET A CA 1
ATOM 1452 C C . MET A 1 197 ? -6.677 -6.487 38.046 1.00 86.06 197 MET A C 1
ATOM 1454 O O . MET A 1 197 ? -5.541 -6.196 37.678 1.00 86.06 197 MET A O 1
ATOM 1458 N N . THR A 1 198 ? -6.914 -7.498 38.881 1.00 85.06 198 THR A N 1
ATOM 1459 C CA . THR A 1 198 ? -5.859 -8.341 39.481 1.00 85.06 198 THR A CA 1
ATOM 1460 C C . THR A 1 198 ? -5.899 -9.797 39.014 1.00 85.06 198 THR A C 1
ATOM 1462 O O . THR A 1 198 ? -4.974 -10.556 39.294 1.00 85.06 198 THR A O 1
ATOM 1465 N N . CYS A 1 199 ? -6.933 -10.203 38.270 1.00 86.62 199 CYS A N 1
ATOM 1466 C CA . CYS A 1 199 ? -7.082 -11.567 37.769 1.00 86.62 199 CYS A CA 1
ATOM 1467 C C . CYS A 1 199 ? -7.789 -11.608 36.404 1.00 86.62 199 CYS A C 1
ATOM 1469 O O . CYS A 1 199 ? -8.519 -10.685 36.042 1.00 86.62 199 CYS A O 1
ATOM 1471 N N . ALA A 1 200 ? -7.623 -12.715 35.674 1.00 85.31 200 ALA A N 1
ATOM 1472 C CA . ALA A 1 200 ? -8.303 -12.981 34.404 1.00 85.31 200 ALA A CA 1
ATOM 1473 C C . ALA A 1 200 ? -9.839 -12.951 34.525 1.00 85.31 200 ALA A C 1
ATOM 1475 O O . ALA A 1 200 ? -10.528 -12.596 33.575 1.00 85.31 200 ALA A O 1
ATOM 1476 N N . THR A 1 201 ? -10.387 -13.260 35.702 1.00 87.81 201 THR A N 1
ATOM 1477 C CA . THR A 1 201 ? -11.832 -13.165 35.952 1.00 87.81 201 THR A CA 1
ATOM 1478 C C . THR A 1 201 ? -12.335 -11.722 35.867 1.00 87.81 201 THR A C 1
ATOM 1480 O O . THR A 1 201 ? -13.389 -11.486 35.287 1.00 87.81 201 THR A O 1
ATOM 1483 N N . CYS A 1 202 ? -11.564 -10.751 36.374 1.00 85.88 202 CYS A N 1
ATOM 1484 C CA . CYS A 1 202 ? -11.897 -9.327 36.257 1.00 85.88 202 CYS A CA 1
ATOM 1485 C C . CYS A 1 202 ? -11.861 -8.879 34.793 1.00 85.88 202 CYS A C 1
ATOM 1487 O O . CYS A 1 202 ? -12.761 -8.181 34.348 1.00 85.88 202 CYS A O 1
ATOM 1489 N N . VAL A 1 203 ? -10.862 -9.339 34.031 1.00 91.31 203 VAL A N 1
ATOM 1490 C CA . VAL A 1 203 ? -10.743 -9.054 32.591 1.00 91.31 203 VAL A CA 1
ATOM 1491 C C . VAL A 1 203 ? -11.979 -9.538 31.842 1.00 91.31 203 VAL A C 1
ATOM 1493 O O . VAL A 1 203 ? -12.605 -8.757 31.138 1.00 91.31 203 VAL A O 1
ATOM 1496 N N . ASN A 1 204 ? -12.368 -10.798 32.048 1.00 90.69 204 ASN A N 1
ATOM 1497 C CA . ASN A 1 204 ? -13.525 -11.383 31.374 1.00 90.69 204 ASN A CA 1
ATOM 1498 C C . ASN A 1 204 ? -14.840 -10.699 31.776 1.00 90.69 204 ASN A C 1
ATOM 1500 O O . ASN A 1 204 ? -15.733 -10.573 30.943 1.00 90.69 204 ASN A O 1
ATOM 1504 N N . SER A 1 205 ? -14.958 -10.259 33.034 1.00 90.75 205 SER A N 1
ATOM 1505 C CA . SER A 1 205 ? -16.119 -9.499 33.512 1.00 90.75 205 SER A CA 1
ATOM 1506 C C . SER A 1 205 ? -16.225 -8.152 32.795 1.00 90.75 205 SER A C 1
ATOM 1508 O O . SER A 1 205 ? -17.240 -7.866 32.163 1.00 90.75 205 SER A O 1
ATOM 1510 N N . VAL A 1 206 ? -15.143 -7.364 32.806 1.00 90.88 206 VAL A N 1
ATOM 1511 C CA . VAL A 1 206 ? -15.105 -6.032 32.183 1.00 90.88 206 VAL A CA 1
ATOM 1512 C C . VAL A 1 206 ? -15.265 -6.126 30.664 1.00 90.88 206 VAL A C 1
ATOM 1514 O O . VAL A 1 206 ? -16.052 -5.389 30.078 1.00 90.88 206 VAL A O 1
ATOM 1517 N N . GLU A 1 207 ? -14.580 -7.065 30.009 1.00 91.69 207 GLU A N 1
ATOM 1518 C CA . GLU A 1 207 ? -14.725 -7.298 28.569 1.00 91.69 207 GLU A CA 1
ATOM 1519 C C . GLU A 1 207 ? -16.151 -7.736 28.205 1.00 91.69 207 GLU A C 1
ATOM 1521 O O . GLU A 1 207 ? -16.702 -7.282 27.202 1.00 91.69 207 GLU A O 1
ATOM 1526 N N . GLY A 1 208 ? -16.778 -8.574 29.037 1.00 88.12 208 GLY A N 1
ATOM 1527 C CA . GLY A 1 208 ? -18.163 -9.003 28.862 1.00 88.12 208 GLY A CA 1
ATOM 1528 C C . GLY A 1 208 ? -19.165 -7.854 28.980 1.00 88.12 208 GLY A C 1
ATOM 1529 O O . GLY A 1 208 ? -20.071 -7.753 28.155 1.00 88.12 208 GLY A O 1
ATOM 1530 N N . ILE A 1 209 ? -18.991 -6.968 29.964 1.00 90.50 209 ILE A N 1
ATOM 1531 C CA . ILE A 1 209 ? -19.839 -5.780 30.139 1.00 90.50 209 ILE A CA 1
ATOM 1532 C C . ILE A 1 209 ? -19.684 -4.840 28.943 1.00 90.50 209 ILE A C 1
ATOM 1534 O O . ILE A 1 209 ? -20.684 -4.462 28.339 1.00 90.50 209 ILE A O 1
ATOM 1538 N N . LEU A 1 210 ? -18.445 -4.542 28.539 1.00 89.94 210 LEU A N 1
ATOM 1539 C CA . LEU A 1 210 ? -18.159 -3.663 27.405 1.00 89.94 210 LEU A CA 1
ATOM 1540 C C . LEU A 1 210 ? -18.765 -4.177 26.094 1.00 89.94 210 LEU A C 1
ATOM 1542 O O . LEU A 1 210 ? -19.324 -3.391 25.339 1.00 89.94 210 LEU A O 1
ATOM 1546 N N . ARG A 1 211 ? -18.714 -5.489 25.833 1.00 90.56 211 ARG A N 1
ATOM 1547 C CA . ARG A 1 211 ? -19.322 -6.100 24.634 1.00 90.56 211 ARG A CA 1
ATOM 1548 C C . ARG A 1 211 ? -20.852 -6.064 24.627 1.00 90.56 211 ARG A C 1
ATOM 1550 O O . ARG A 1 211 ? -21.442 -6.159 23.558 1.00 90.56 211 ARG A O 1
ATOM 1557 N N . ASN A 1 212 ? -21.484 -5.963 25.795 1.00 90.12 212 ASN A N 1
ATOM 1558 C CA . ASN A 1 212 ? -22.941 -5.889 25.918 1.00 90.12 212 ASN A CA 1
ATOM 1559 C C . ASN A 1 212 ? -23.479 -4.453 25.836 1.00 90.12 212 ASN A C 1
ATOM 1561 O O . ASN A 1 212 ? -24.697 -4.266 25.820 1.00 90.12 212 ASN A O 1
ATOM 1565 N N . LEU A 1 213 ? -22.606 -3.443 25.800 1.00 88.69 213 LEU A N 1
ATOM 1566 C CA . LEU A 1 213 ? -23.030 -2.057 25.656 1.00 88.69 213 LEU A CA 1
ATOM 1567 C C . LEU A 1 213 ? -23.568 -1.796 24.238 1.00 88.69 213 LEU A C 1
ATOM 1569 O O . LEU A 1 213 ? -22.957 -2.220 23.253 1.00 88.69 213 LEU A O 1
ATOM 1573 N N . PRO A 1 214 ? -24.697 -1.076 24.109 1.00 84.88 214 PRO A N 1
ATOM 1574 C CA . PRO A 1 214 ? -25.236 -0.711 22.807 1.00 84.88 214 PRO A CA 1
ATOM 1575 C C . PRO A 1 214 ? -24.240 0.186 22.067 1.00 84.88 214 PRO A C 1
ATOM 1577 O O . PRO A 1 214 ? -23.708 1.136 22.633 1.00 84.88 214 PRO A O 1
ATOM 1580 N N . GLY A 1 215 ? -23.971 -0.132 20.802 1.00 83.69 215 GLY A N 1
ATOM 1581 C CA . GLY A 1 215 ? -23.014 0.609 19.981 1.00 83.69 215 GLY A CA 1
ATOM 1582 C C . GLY A 1 215 ? -21.555 0.167 20.123 1.00 83.69 215 GLY A C 1
ATOM 1583 O O . GLY A 1 215 ? -20.721 0.711 19.408 1.00 83.69 215 GLY A O 1
ATOM 1584 N N . VAL A 1 216 ? -21.216 -0.814 20.972 1.00 86.06 216 VAL A N 1
ATOM 1585 C CA . VAL A 1 216 ? -19.859 -1.390 21.021 1.00 86.06 216 VAL A CA 1
ATOM 1586 C C . VAL A 1 216 ? -19.730 -2.541 20.024 1.00 86.06 216 VAL A C 1
ATOM 1588 O O . VAL A 1 216 ? -20.376 -3.578 20.153 1.00 86.06 216 VAL A O 1
ATOM 1591 N N . THR A 1 217 ? -18.847 -2.377 19.041 1.00 83.31 217 THR A N 1
ATOM 1592 C CA . THR A 1 217 ? -18.555 -3.390 18.014 1.00 83.31 217 THR A CA 1
ATOM 1593 C C . THR A 1 217 ? -17.515 -4.389 18.507 1.00 83.31 217 THR A C 1
ATOM 1595 O O . THR A 1 217 ? -17.564 -5.579 18.184 1.00 83.31 217 THR A O 1
ATOM 1598 N N . ARG A 1 218 ? -16.550 -3.917 19.304 1.00 83.19 218 ARG A N 1
ATOM 1599 C CA . ARG A 1 218 ? -15.446 -4.739 19.796 1.00 83.19 218 ARG A CA 1
ATOM 1600 C C . ARG A 1 218 ? -14.889 -4.178 21.094 1.00 83.19 218 ARG A C 1
ATOM 1602 O O . ARG A 1 218 ? -14.671 -2.980 21.209 1.00 83.19 218 ARG A O 1
ATOM 1609 N N . ALA A 1 219 ? -14.586 -5.055 22.043 1.00 87.75 219 ALA A N 1
ATOM 1610 C CA . ALA A 1 219 ? -13.841 -4.702 23.245 1.00 87.75 219 ALA A CA 1
ATOM 1611 C C . ALA A 1 219 ? -12.797 -5.780 23.540 1.00 87.75 219 ALA A C 1
ATOM 1613 O O . ALA A 1 219 ? -13.119 -6.970 23.491 1.00 87.75 219 ALA A O 1
ATOM 1614 N N . ILE A 1 220 ? -11.566 -5.356 23.830 1.00 87.75 220 ILE A N 1
ATOM 1615 C CA . ILE A 1 220 ? -10.501 -6.204 24.372 1.00 87.75 220 ILE A CA 1
ATOM 1616 C C . ILE A 1 220 ? -9.973 -5.571 25.644 1.00 87.75 220 ILE A C 1
ATOM 1618 O O . ILE A 1 220 ? -9.728 -4.366 25.689 1.00 87.75 220 ILE A O 1
ATOM 1622 N N . VAL A 1 221 ? -9.704 -6.396 26.649 1.00 90.31 221 VAL A N 1
ATOM 1623 C CA . VAL A 1 221 ? -9.064 -5.956 27.881 1.00 90.31 221 VAL A CA 1
ATOM 1624 C C . VAL A 1 221 ? -7.790 -6.763 28.124 1.00 90.31 221 VAL A C 1
ATOM 1626 O O . VAL A 1 221 ? -7.782 -7.989 28.065 1.00 90.31 221 VAL A O 1
ATOM 1629 N N . ALA A 1 222 ? -6.686 -6.073 28.403 1.00 86.81 222 ALA A N 1
ATOM 1630 C CA . ALA A 1 222 ? -5.387 -6.685 28.648 1.00 86.81 222 ALA A CA 1
ATOM 1631 C C . ALA A 1 222 ? -4.910 -6.402 30.079 1.00 86.81 222 ALA A C 1
ATOM 1633 O O . ALA A 1 222 ? -4.574 -5.272 30.437 1.00 86.81 222 ALA A O 1
ATOM 1634 N N . LEU A 1 223 ? -4.816 -7.457 30.900 1.00 87.81 223 LEU A N 1
ATOM 1635 C CA . LEU A 1 223 ? -4.337 -7.357 32.287 1.00 87.81 223 LEU A CA 1
ATOM 1636 C C . LEU A 1 223 ? -2.876 -6.905 32.370 1.00 87.81 223 LEU A C 1
ATOM 1638 O O . LEU A 1 223 ? -2.535 -6.098 33.229 1.00 87.81 223 LEU A O 1
ATOM 1642 N N . ALA A 1 224 ? -2.028 -7.387 31.456 1.00 85.25 224 ALA A N 1
ATOM 1643 C CA . ALA A 1 224 ? -0.595 -7.093 31.448 1.00 85.25 224 ALA A CA 1
ATOM 1644 C C . ALA A 1 224 ? -0.279 -5.600 31.254 1.00 85.25 224 ALA A C 1
ATOM 1646 O O . ALA A 1 224 ? 0.711 -5.106 31.787 1.00 85.25 224 ALA A O 1
ATOM 1647 N N . THR A 1 225 ? -1.110 -4.886 30.492 1.00 84.38 225 THR A N 1
ATOM 1648 C CA . THR A 1 225 ? -0.931 -3.459 30.176 1.00 84.38 225 THR A CA 1
ATOM 1649 C C . THR A 1 225 ? -1.914 -2.562 30.928 1.00 84.38 225 THR A C 1
ATOM 1651 O O . THR A 1 225 ? -1.843 -1.341 30.792 1.00 84.38 225 THR A O 1
ATOM 1654 N N . SER A 1 226 ? -2.826 -3.152 31.713 1.00 87.06 226 SER A N 1
ATOM 1655 C CA . SER A 1 226 ? -3.944 -2.463 32.373 1.00 87.06 226 SER A CA 1
ATOM 1656 C C . SER A 1 226 ? -4.744 -1.571 31.409 1.00 87.06 226 SER A C 1
ATOM 1658 O O . SER A 1 226 ? -5.215 -0.494 31.784 1.00 87.06 226 SER A O 1
ATOM 1660 N N . LEU A 1 227 ? -4.863 -2.013 30.152 1.00 87.81 227 LEU A N 1
ATOM 1661 C CA . LEU A 1 227 ? -5.472 -1.271 29.052 1.00 87.81 227 LEU A CA 1
ATOM 1662 C C . LEU A 1 227 ? -6.699 -2.024 28.527 1.00 87.81 227 LEU A C 1
ATOM 1664 O O . LEU A 1 227 ? -6.616 -3.215 28.230 1.00 87.81 227 LEU A O 1
ATOM 1668 N N . GLY A 1 228 ? -7.813 -1.314 28.388 1.00 87.94 228 GLY A N 1
ATOM 1669 C CA . GLY A 1 228 ? -8.972 -1.727 27.607 1.00 87.94 228 GLY A CA 1
ATOM 1670 C C . GLY A 1 228 ? -9.035 -0.936 26.306 1.00 87.94 228 GLY A C 1
ATOM 1671 O O . GLY A 1 228 ? -8.899 0.286 26.318 1.00 87.94 228 GLY A O 1
ATOM 1672 N N . GLU A 1 229 ? -9.235 -1.623 25.190 1.00 88.75 229 GLU A N 1
ATOM 1673 C CA . GLU A 1 229 ? -9.471 -1.028 23.879 1.00 88.75 229 GLU A CA 1
ATOM 1674 C C . GLU A 1 229 ? -10.900 -1.347 23.444 1.00 88.75 229 GLU A C 1
ATOM 1676 O O . GLU A 1 229 ? -11.299 -2.512 23.417 1.00 88.75 229 GLU A O 1
ATOM 1681 N N . VAL A 1 230 ? -11.670 -0.305 23.135 1.00 88.62 230 VAL A N 1
ATOM 1682 C CA . VAL A 1 230 ? -13.084 -0.409 22.772 1.00 88.62 230 VAL A CA 1
ATOM 1683 C C . VAL A 1 230 ? -13.319 0.322 21.463 1.00 88.62 230 VAL A C 1
ATOM 1685 O O . VAL A 1 230 ? -12.968 1.492 21.324 1.00 88.62 230 VAL A O 1
ATOM 1688 N N . GLU A 1 231 ? -13.928 -0.370 20.516 1.00 87.00 231 GLU A N 1
ATOM 1689 C CA . GLU A 1 231 ? -14.409 0.163 19.252 1.00 87.00 231 GLU A CA 1
ATOM 1690 C C . GLU A 1 231 ? -15.924 0.328 19.352 1.00 87.00 231 GLU A C 1
ATOM 1692 O O . GLU A 1 231 ? -16.643 -0.645 19.599 1.00 87.00 231 GLU A O 1
ATOM 1697 N N . TYR A 1 232 ? -16.397 1.564 19.226 1.00 86.06 232 TYR A N 1
ATOM 1698 C CA . TYR A 1 232 ? -17.780 1.929 19.502 1.00 86.06 232 TYR A CA 1
ATOM 1699 C C . TYR A 1 232 ? -18.284 3.026 18.571 1.00 86.06 232 TYR A C 1
ATOM 1701 O O . TYR A 1 232 ? -17.523 3.894 18.167 1.00 86.06 232 TYR A O 1
ATOM 1709 N N . ASP A 1 233 ? -19.572 3.027 18.268 1.00 87.06 233 ASP A N 1
ATOM 1710 C CA . ASP A 1 233 ? -20.230 4.083 17.504 1.00 87.06 233 ASP A CA 1
ATOM 1711 C C . ASP A 1 233 ? -20.538 5.303 18.397 1.00 87.06 233 ASP A C 1
ATOM 1713 O O . ASP A 1 233 ? -21.365 5.246 19.307 1.00 87.06 233 ASP A O 1
ATOM 1717 N N . SER A 1 234 ? -19.881 6.428 18.106 1.00 81.25 234 SER A N 1
ATOM 1718 C CA . SER A 1 234 ? -20.011 7.739 18.757 1.00 81.25 234 SER A CA 1
ATOM 1719 C C . SER A 1 234 ? -21.416 8.345 18.644 1.00 81.25 234 SER A C 1
ATOM 1721 O O . SER A 1 234 ? -21.764 9.225 19.430 1.00 81.25 234 SER A O 1
ATOM 1723 N N . ASN A 1 235 ? -22.251 7.872 17.711 1.00 80.25 235 ASN A N 1
ATOM 1724 C CA . ASN A 1 235 ? -23.658 8.273 17.639 1.00 80.25 235 ASN A CA 1
ATOM 1725 C C . ASN A 1 235 ? -24.550 7.524 18.637 1.00 80.25 235 ASN A C 1
ATOM 1727 O O . ASN A 1 235 ? -25.649 7.995 18.929 1.00 80.25 235 ASN A O 1
ATOM 1731 N N . GLN A 1 236 ? -24.117 6.354 19.118 1.00 82.81 236 GLN A N 1
ATOM 1732 C CA . GLN A 1 236 ? -24.913 5.479 19.986 1.00 82.81 236 GLN A CA 1
ATOM 1733 C C . GLN A 1 236 ? -24.449 5.497 21.436 1.00 82.81 236 GLN A C 1
ATOM 1735 O O . GLN A 1 236 ? -25.283 5.415 22.333 1.00 82.81 236 GLN A O 1
ATOM 1740 N N . ILE A 1 237 ? -23.141 5.604 21.663 1.00 84.56 237 ILE A N 1
ATOM 1741 C CA . ILE A 1 237 ? -22.562 5.578 22.999 1.00 84.56 237 ILE A CA 1
ATOM 1742 C C . ILE A 1 237 ? -21.405 6.563 23.090 1.00 84.56 237 ILE A C 1
ATOM 1744 O O . ILE A 1 237 ? -20.552 6.654 22.206 1.00 84.56 237 ILE A O 1
ATOM 1748 N N . ASN A 1 238 ? -21.379 7.331 24.175 1.00 84.94 238 ASN A N 1
ATOM 1749 C CA . ASN A 1 238 ? -20.338 8.328 24.386 1.00 84.94 238 ASN A CA 1
ATOM 1750 C C . ASN A 1 238 ? -19.244 7.800 25.324 1.00 84.94 238 ASN A C 1
ATOM 1752 O O . ASN A 1 238 ? -19.478 6.936 26.169 1.00 84.94 238 ASN A O 1
ATOM 1756 N N . LYS A 1 239 ? -18.041 8.380 25.244 1.00 84.81 239 LYS A N 1
ATOM 1757 C CA . LYS A 1 239 ? -16.881 7.977 26.058 1.00 84.81 239 LYS A CA 1
ATOM 1758 C C . LYS A 1 239 ? -17.194 7.919 27.562 1.00 84.81 239 LYS A C 1
ATOM 1760 O O . LYS A 1 239 ? -16.669 7.056 28.257 1.00 84.81 239 LYS A O 1
ATOM 1765 N N . THR A 1 240 ? -18.022 8.835 28.065 1.00 85.50 240 THR A N 1
ATOM 1766 C CA . THR A 1 240 ? -18.409 8.895 29.483 1.00 85.50 240 THR A CA 1
ATOM 1767 C C . THR A 1 240 ? -19.230 7.680 29.911 1.00 85.50 240 THR A C 1
ATOM 1769 O O . THR A 1 240 ? -18.974 7.137 30.975 1.00 85.50 240 THR A O 1
ATOM 1772 N N . GLU A 1 241 ? -20.158 7.216 29.074 1.00 87.12 241 GLU A N 1
ATOM 1773 C CA . GLU A 1 241 ? -21.009 6.054 29.372 1.00 87.12 241 GLU A CA 1
ATOM 1774 C C . GLU A 1 241 ? -20.189 4.761 29.413 1.00 87.12 241 GLU A C 1
ATOM 1776 O O . GLU A 1 241 ? -20.406 3.911 30.273 1.00 87.12 241 GLU A O 1
ATOM 1781 N N . ILE A 1 242 ? -19.177 4.658 28.545 1.00 88.38 242 ILE A N 1
ATOM 1782 C CA . ILE A 1 242 ? -18.208 3.556 28.561 1.00 88.38 242 ILE A CA 1
ATOM 1783 C C . ILE A 1 242 ? -17.400 3.564 29.865 1.00 88.38 242 ILE A C 1
ATOM 1785 O O . ILE A 1 242 ? -17.175 2.509 30.449 1.00 88.38 242 ILE A O 1
ATOM 1789 N N . ILE A 1 243 ? -16.975 4.739 30.345 1.00 89.00 243 ILE A N 1
ATOM 1790 C CA . ILE A 1 243 ? -16.248 4.854 31.620 1.00 89.00 243 ILE A CA 1
ATOM 1791 C C . ILE A 1 243 ? -17.143 4.429 32.785 1.00 89.00 243 ILE A C 1
ATOM 1793 O O . ILE A 1 243 ? -16.709 3.622 33.599 1.00 89.00 243 ILE A O 1
ATOM 1797 N N . THR A 1 244 ? -18.389 4.901 32.836 1.00 87.19 244 THR A N 1
ATOM 1798 C CA . THR A 1 244 ? -19.339 4.514 33.889 1.00 87.19 244 THR A CA 1
ATOM 1799 C C . THR A 1 244 ? -19.580 3.004 33.904 1.00 87.19 244 THR A C 1
ATOM 1801 O O . THR A 1 244 ? -19.530 2.386 34.960 1.00 87.19 244 THR A O 1
ATOM 1804 N N . ALA A 1 245 ? -19.730 2.376 32.736 1.00 87.38 245 ALA A N 1
ATOM 1805 C CA . ALA A 1 245 ? -19.897 0.926 32.648 1.00 87.38 245 ALA A CA 1
ATOM 1806 C C . ALA A 1 245 ? -18.667 0.132 33.129 1.00 87.38 245 ALA A C 1
ATOM 1808 O O . ALA A 1 245 ? -18.811 -0.989 33.608 1.00 87.38 245 ALA A O 1
ATOM 1809 N N . ILE A 1 246 ? -17.461 0.694 32.996 1.00 88.75 246 ILE A N 1
ATOM 1810 C CA . ILE A 1 246 ? -16.227 0.107 33.539 1.00 88.75 246 ILE A CA 1
ATOM 1811 C C . ILE A 1 246 ? -16.154 0.299 35.060 1.00 88.75 246 ILE A C 1
ATOM 1813 O O . ILE A 1 246 ? -15.641 -0.574 35.751 1.00 88.75 246 ILE A O 1
ATOM 1817 N N . GLU A 1 247 ? -16.625 1.432 35.583 1.00 86.19 247 GLU A N 1
ATOM 1818 C CA . GLU A 1 247 ? -16.643 1.712 37.026 1.00 86.19 247 GLU A CA 1
ATOM 1819 C C . GLU A 1 247 ? -17.651 0.836 37.788 1.00 86.19 247 GLU A C 1
ATOM 1821 O O . GLU A 1 247 ? -17.418 0.522 38.954 1.00 86.19 247 GLU A O 1
ATOM 1826 N N . ASP A 1 248 ? -18.725 0.405 37.121 1.00 81.44 248 ASP A N 1
ATOM 1827 C CA . ASP A 1 248 ? -19.764 -0.471 37.679 1.00 81.44 248 ASP A CA 1
ATOM 1828 C C . ASP A 1 248 ? -19.430 -1.984 37.597 1.00 81.44 248 ASP A C 1
ATOM 1830 O O . ASP A 1 248 ? -20.234 -2.815 38.032 1.00 81.44 248 ASP A O 1
ATOM 1834 N N . ALA A 1 249 ? -18.269 -2.350 37.034 1.00 75.75 249 ALA A N 1
ATOM 1835 C CA . ALA A 1 249 ? -17.822 -3.728 36.773 1.00 75.75 249 ALA A CA 1
ATOM 1836 C C . ALA A 1 249 ? -16.994 -4.357 37.909 1.00 75.75 249 ALA A C 1
ATOM 1838 O O . ALA A 1 249 ? -17.154 -5.585 38.128 1.00 75.75 249 ALA A O 1
#

Organism: Taxus chinensis (NCBI:txid29808)

Radius of gyration: 31.41 Å; chains: 1; bounding box: 75×51×79 Å